Protein AF-A0A7W1GUB4-F1 (afdb_monomer)

Foldseek 3Di:
DDDPVVVVVPPVPDDDDDPVVVVLVVLVVVVCVLLVVPQQADQDVDGDFGWGKDWDDDDDDLDAADPWDWTWIWTDGDPDIFTKIKTWFQWCQLVVLLVVCVVVVALQVVFAFRWDFWAASSRHTDPQVVCCVVQNPLVRRVVTGTTITITGDPCPCCVPFWPFDDHKWKKWFLDPLQACPDPQLCVSPPDDDDVVVSVVSNVQLVLLVARIFTQDHDDDDDVCPVVSVVVSSVRSVCVLVVLLVLQLPADLVQLVVQLVVLVSNLVSLLRGQKAFHGKIKIWGWTWDADPNDIGIHIRIHIDDRSSMDGHPPPDPCPNVRSVSVSVSSVRSSVSSVVSSVVNVVVVVVVVVVD

pLDDT: mean 72.62, std 20.94, range [25.88, 98.06]

Solvent-accessible surface area (backbone atoms only — not comparable to full-atom values): 19802 Å² total; per-residue (Å²): 139,81,67,72,65,65,61,58,66,62,70,74,73,76,81,94,66,60,73,69,56,46,50,55,52,50,48,51,53,47,44,53,52,45,51,75,74,50,78,74,48,52,84,58,76,57,88,80,42,72,43,46,78,42,80,54,82,83,82,74,90,82,69,72,58,67,96,66,77,64,44,44,33,36,42,35,42,94,96,46,77,47,58,26,29,41,34,76,31,78,49,51,53,30,52,50,48,44,50,48,34,56,74,67,64,32,55,45,53,85,35,35,64,49,68,74,50,38,26,40,72,84,68,47,78,54,63,62,65,61,45,30,72,76,57,33,61,72,48,45,50,70,69,45,62,47,24,30,35,33,28,37,38,81,67,57,67,34,76,85,53,46,39,72,55,80,71,51,42,38,31,30,48,25,42,72,76,28,47,68,68,49,68,62,74,31,70,78,61,81,61,96,72,63,68,69,60,50,56,50,47,52,55,52,30,53,51,7,82,50,51,34,19,31,59,63,84,88,75,81,60,77,87,39,46,64,60,47,50,54,51,34,49,53,36,12,51,39,19,62,58,58,56,47,62,72,46,71,78,38,51,68,71,38,42,52,51,47,45,53,51,50,53,52,49,30,49,21,41,66,70,29,59,57,44,47,24,64,21,31,40,38,38,40,34,28,34,41,76,58,95,90,40,80,42,48,49,66,49,69,32,49,47,56,40,69,50,43,48,54,73,87,73,81,61,87,59,56,70,58,35,30,52,49,51,27,51,37,46,47,53,53,43,49,60,49,47,53,51,42,52,56,53,54,51,53,54,55,53,54,69,73,77,108

Sequence (354 aa):
MASIDRYLSSHIQKSYATTETRQKLSNQDLLIANLEKGILLADRIEPRINWKLRIVKEQGSKVESGSTPQLKVVFEKDNFQVFGRLKFIKTLNEAIVYDRMQATKDPLCAYVPKYLGVLDSKGKMIDLRKEIEELGEKAVLEKYKPGYIILGDLLKEFETGPTIRGNVQDFKFAKPSLLGNDDEVQKHKQSIHNSAYKSFRNYFLGSSGCSFAHQGPIKGGWTMWIINSIRRFFSIRNTKSELRKNFENMEVPELTQNIRSLIKFKNAIRDSNFTSADSSLLFIPTTTTRNGRVRNNIEIRMIDFSHGMRKGEGIDGFDQMQEDMANSIQELIELMRESYLSKTNSTKRMYRNT

Nearest PDB structures (foldseek):
  5y5u-assembly2_B  TM=5.922E-01  e=2.114E-01  Homo sapiens
  7up6-assembly1_A  TM=4.324E-01  e=8.137E-02  Homo sapiens
  5wvd-assembly1_A  TM=5.796E-01  e=4.346E+00  Homo sapiens

Radius of gyration: 22.25 Å; Cα contacts (8 Å, |Δi|>4): 527; chains: 1; bounding box: 50×49×78 Å

Secondary structure (DSSP, 8-state):
---THHHHHHHSSS----HHHHHHHHHHHHHHHHHHHH----SBSBTT--PEEEEPPP-S------SS-EEEEEEEETTEEEEEEEEEESSTHHHHHHHHHHHTT-GGGGGSPPEEEEE-TTSPBP-HHHHHHHH-HHHHHHHS-SEEEEEE-TTGGGTSSSEE-S--EEEEE-SGGGS---HHHHHTTT----HHHHHHHHHHHHTTSSSEEE-----S-GGGHHHHHHHHHHHHHTHHHHHHHHHHT--HHHHHHHHHHHHHHHHHHHH-SEEEET-EEEEEEEEEEETTEEEEEEEEEEE--TEEEETTS--TTHHHHHHHHHHHHHHHHHHHHHHHHHHHHHHHHHHH--

Mean predicted aligned error: 12.42 Å

Structure (mmCIF, N/CA/C/O backbone):
data_AF-A0A7W1GUB4-F1
#
_entry.id   AF-A0A7W1GUB4-F1
#
loop_
_atom_site.group_PDB
_atom_site.id
_atom_site.type_symbol
_atom_site.label_atom_id
_atom_site.label_alt_id
_atom_site.label_comp_id
_atom_site.label_asym_id
_atom_site.label_entity_id
_atom_site.label_seq_id
_atom_site.pdbx_PDB_ins_code
_atom_site.Cartn_x
_atom_site.Cartn_y
_atom_site.Cartn_z
_atom_site.occupancy
_atom_site.B_iso_or_equiv
_atom_site.auth_seq_id
_atom_site.auth_comp_id
_atom_site.auth_asym_id
_atom_site.auth_atom_id
_atom_site.pdbx_PDB_model_num
ATOM 1 N N . MET A 1 1 ? -27.828 -4.452 -38.667 1.00 31.39 1 MET A N 1
ATOM 2 C CA . MET A 1 1 ? -26.451 -4.093 -38.265 1.00 31.39 1 MET A CA 1
ATOM 3 C C . MET A 1 1 ? -26.190 -2.655 -38.690 1.00 31.39 1 MET A C 1
ATOM 5 O O . MET A 1 1 ? -25.973 -2.414 -39.867 1.00 31.39 1 MET A O 1
ATOM 9 N N . ALA A 1 2 ? -26.323 -1.698 -37.771 1.00 25.88 2 ALA A N 1
ATOM 10 C CA . ALA A 1 2 ? -25.983 -0.296 -38.020 1.00 25.88 2 ALA A CA 1
ATOM 11 C C . ALA A 1 2 ? -24.539 -0.058 -37.551 1.00 25.88 2 ALA A C 1
ATOM 13 O O . ALA A 1 2 ? -24.178 -0.512 -36.466 1.00 25.88 2 ALA A O 1
ATOM 14 N N . SER A 1 3 ? -23.715 0.571 -38.395 1.00 32.94 3 SER A N 1
ATOM 15 C CA . SER A 1 3 ? -22.270 0.687 -38.192 1.00 32.94 3 SER A CA 1
ATOM 16 C C . SER A 1 3 ? -21.903 1.569 -36.992 1.00 32.94 3 SER A C 1
ATOM 18 O O . SER A 1 3 ? -22.532 2.589 -36.701 1.00 32.94 3 SER A O 1
ATOM 20 N N . ILE A 1 4 ? -20.834 1.142 -36.318 1.00 34.66 4 ILE A N 1
ATOM 21 C CA . ILE A 1 4 ? -20.146 1.767 -35.176 1.00 34.66 4 ILE A CA 1
ATOM 22 C C . ILE A 1 4 ? -19.762 3.236 -35.443 1.00 34.66 4 ILE A C 1
ATOM 24 O O . ILE A 1 4 ? -19.652 4.029 -34.505 1.00 34.66 4 ILE A O 1
ATOM 28 N N . ASP A 1 5 ? -19.663 3.639 -36.711 1.00 33.97 5 ASP A N 1
ATOM 29 C CA . ASP A 1 5 ? -19.332 5.008 -37.118 1.00 33.97 5 ASP A CA 1
ATOM 30 C C . ASP A 1 5 ? -20.344 6.043 -36.611 1.00 33.97 5 ASP A C 1
ATOM 32 O O . ASP A 1 5 ? -19.972 7.162 -36.258 1.00 33.97 5 ASP A O 1
ATOM 36 N N . ARG A 1 6 ? -21.623 5.662 -36.468 1.00 32.59 6 ARG A N 1
ATOM 37 C CA . ARG A 1 6 ? -22.664 6.582 -35.980 1.00 32.59 6 ARG A CA 1
ATOM 38 C C . ARG A 1 6 ? -22.529 6.913 -34.488 1.00 32.59 6 ARG A C 1
ATOM 40 O O . ARG A 1 6 ? -22.977 7.977 -34.064 1.00 32.59 6 ARG A O 1
ATOM 47 N N . TYR A 1 7 ? -21.892 6.044 -33.699 1.00 34.81 7 TYR A N 1
ATOM 48 C CA . TYR A 1 7 ? -21.649 6.293 -32.274 1.00 34.81 7 TYR A CA 1
ATOM 49 C C . TYR A 1 7 ? -20.474 7.266 -32.080 1.00 34.81 7 TYR A C 1
ATOM 51 O O . TYR A 1 7 ? -20.577 8.214 -31.300 1.00 34.81 7 TYR A O 1
ATOM 59 N N . LEU A 1 8 ? -19.409 7.103 -32.876 1.00 33.06 8 LEU A N 1
ATOM 60 C CA . LEU A 1 8 ? -18.197 7.926 -32.812 1.00 33.06 8 LEU A CA 1
ATOM 61 C C . LEU A 1 8 ? -18.422 9.375 -33.277 1.00 33.06 8 LEU A C 1
ATOM 63 O O . LEU A 1 8 ? -17.877 10.297 -32.671 1.00 33.06 8 LEU A O 1
ATOM 67 N N . SER A 1 9 ? -19.273 9.615 -34.280 1.00 33.22 9 SER A N 1
ATOM 68 C CA . SER A 1 9 ? -19.543 10.985 -34.753 1.00 33.22 9 SER A CA 1
ATOM 69 C C . SER A 1 9 ? -20.371 11.834 -33.778 1.00 33.22 9 SER A C 1
ATOM 71 O O . SER A 1 9 ? -20.267 13.057 -33.809 1.00 33.22 9 SER A O 1
ATOM 73 N N . SER A 1 10 ? -21.165 11.222 -32.891 1.00 32.81 10 SER A N 1
ATOM 74 C CA . SER A 1 10 ? -22.067 11.966 -31.992 1.00 32.81 10 SER A CA 1
ATOM 75 C C . SER A 1 10 ? -21.418 12.440 -30.684 1.00 32.81 10 SER A C 1
ATOM 77 O O . SER A 1 10 ? -21.873 13.423 -30.107 1.00 32.81 10 SER A O 1
ATOM 79 N N . HIS A 1 11 ? -20.347 11.781 -30.220 1.00 34.22 11 HIS A N 1
ATOM 80 C CA . HIS A 1 11 ? -19.714 12.076 -28.923 1.00 34.22 11 HIS A CA 1
ATOM 81 C C . HIS A 1 11 ? -18.437 12.929 -29.017 1.00 34.22 11 HIS A C 1
ATOM 83 O O . HIS A 1 11 ? -17.959 13.431 -28.003 1.00 34.22 11 HIS A O 1
ATOM 89 N N . ILE A 1 12 ? -17.906 13.157 -30.224 1.00 36.72 12 ILE A N 1
ATOM 90 C CA . ILE A 1 12 ? -16.715 14.001 -30.441 1.00 36.72 12 ILE A CA 1
ATOM 91 C C . ILE A 1 12 ? -17.085 15.492 -30.593 1.00 36.72 12 ILE A C 1
ATOM 93 O O . ILE A 1 12 ? -16.254 16.371 -30.361 1.00 36.72 12 ILE A O 1
ATOM 97 N N . GLN A 1 13 ? -18.348 15.821 -30.879 1.00 31.56 13 GLN A N 1
ATOM 98 C CA . GLN A 1 13 ? -18.828 17.205 -30.943 1.00 31.56 13 GLN A CA 1
ATOM 99 C C . GLN A 1 13 ? -19.650 17.586 -29.710 1.00 31.56 13 GLN A C 1
ATOM 101 O O . GLN A 1 13 ? -20.872 17.665 -29.777 1.00 31.56 13 GLN A O 1
ATOM 106 N N . LYS A 1 14 ? -18.960 17.848 -28.592 1.00 28.84 14 LYS A N 1
ATOM 107 C CA . LYS A 1 14 ? -19.250 18.918 -27.607 1.00 28.84 14 LYS A CA 1
ATOM 108 C C . LYS A 1 14 ? -18.521 18.623 -26.299 1.00 28.84 14 LYS A C 1
ATOM 110 O O . LYS A 1 14 ? -18.964 17.780 -25.531 1.00 28.84 14 LYS A O 1
ATOM 115 N N . SER A 1 15 ? -17.449 19.369 -26.029 1.00 27.86 15 SER A N 1
ATOM 116 C CA . SER A 1 15 ? -17.179 20.072 -24.757 1.00 27.86 15 SER A CA 1
ATOM 117 C C . SER A 1 15 ? -15.679 20.309 -24.531 1.00 27.86 15 SER A C 1
ATOM 119 O O . SER A 1 15 ? -14.805 19.536 -24.921 1.00 27.86 15 SER A O 1
ATOM 121 N N . TYR A 1 16 ? -15.389 21.481 -23.974 1.00 32.69 16 TYR A N 1
ATOM 122 C CA . TYR A 1 16 ? -14.067 22.070 -23.831 1.00 32.69 16 TYR A CA 1
ATOM 123 C C . TYR A 1 16 ? -13.290 21.405 -22.686 1.00 32.69 16 TYR A C 1
ATOM 125 O O . TYR A 1 16 ? -13.659 21.535 -21.522 1.00 32.69 16 TYR A O 1
ATOM 133 N N . ALA A 1 17 ? -12.188 20.732 -23.016 1.00 28.81 17 ALA A N 1
ATOM 134 C CA . ALA A 1 17 ? -11.188 20.251 -22.068 1.00 28.81 17 ALA A CA 1
ATOM 135 C C . ALA A 1 17 ? -9.791 20.533 -22.642 1.00 28.81 17 ALA A C 1
ATOM 137 O O . ALA A 1 17 ? -9.579 20.403 -23.852 1.00 28.81 17 ALA A O 1
ATOM 138 N N . THR A 1 18 ? -8.857 20.951 -21.787 1.00 40.66 18 THR A N 1
ATOM 139 C CA . THR A 1 18 ? -7.466 21.250 -22.156 1.00 40.66 18 THR A CA 1
ATOM 140 C C . THR A 1 18 ? -6.755 20.015 -22.720 1.00 40.66 18 THR A C 1
ATOM 142 O O . THR A 1 18 ? -7.135 18.872 -22.448 1.00 40.66 18 THR A O 1
ATOM 145 N N . THR A 1 19 ? -5.705 20.246 -23.511 1.00 35.19 19 THR A N 1
ATOM 146 C CA . THR A 1 19 ? -4.941 19.246 -24.280 1.00 35.19 19 THR A CA 1
ATOM 147 C C . THR A 1 19 ? -4.488 18.035 -23.450 1.00 35.19 19 THR A C 1
ATOM 149 O O . THR A 1 19 ? -4.518 16.914 -23.944 1.00 35.19 19 THR A O 1
ATOM 152 N N . GLU A 1 20 ? -4.178 18.227 -22.164 1.00 33.75 20 GLU A N 1
ATOM 153 C CA . GLU A 1 20 ? -3.768 17.169 -21.225 1.00 33.75 20 GLU A CA 1
ATOM 154 C C . GLU A 1 20 ? -4.919 16.231 -20.809 1.00 33.75 20 GLU A C 1
ATOM 156 O O . GLU A 1 20 ? -4.736 15.026 -20.632 1.00 33.75 20 GLU A O 1
ATOM 161 N N . THR A 1 21 ? -6.135 16.772 -20.677 1.00 30.62 21 THR A N 1
ATOM 162 C CA . THR A 1 21 ? -7.338 15.994 -20.333 1.00 30.62 21 THR A CA 1
ATOM 163 C C . THR A 1 21 ? -7.881 15.287 -21.574 1.00 30.62 21 THR A C 1
ATOM 165 O O . THR A 1 21 ? -8.315 14.141 -21.481 1.00 30.62 21 THR A O 1
ATOM 168 N N . ARG A 1 22 ? -7.750 15.919 -22.753 1.00 30.53 22 ARG A N 1
ATOM 169 C CA . ARG A 1 22 ? -7.948 15.256 -24.050 1.00 30.53 22 ARG A CA 1
ATOM 170 C C . ARG A 1 22 ? -6.985 14.087 -24.235 1.00 30.53 22 ARG A C 1
ATOM 172 O O . ARG A 1 22 ? -7.450 13.040 -24.645 1.00 30.53 22 ARG A O 1
ATOM 179 N N . GLN A 1 23 ? -5.709 14.222 -23.864 1.00 36.00 23 GLN A N 1
ATOM 180 C CA . GLN A 1 23 ? -4.733 13.124 -23.922 1.00 36.00 23 GLN A CA 1
ATOM 181 C C . GLN A 1 23 ? -5.085 11.966 -22.978 1.00 36.00 23 GLN A C 1
ATOM 183 O O . GLN A 1 23 ? -4.985 10.808 -23.364 1.00 36.00 23 GLN A O 1
ATOM 188 N N . LYS A 1 24 ? -5.520 12.245 -21.741 1.00 34.56 24 LYS A N 1
ATOM 189 C CA . LYS A 1 24 ? -5.897 11.190 -20.780 1.00 34.56 24 LYS A CA 1
ATOM 190 C C . LYS A 1 24 ? -7.180 10.449 -21.171 1.00 34.56 24 LYS A C 1
ATOM 192 O O . LYS A 1 24 ? -7.200 9.225 -21.087 1.00 34.56 24 LYS A O 1
ATOM 197 N N . LEU A 1 25 ? -8.211 11.171 -21.620 1.00 34.78 25 LEU A N 1
ATOM 198 C CA . LEU A 1 25 ? -9.460 10.576 -22.112 1.00 34.78 25 LEU A CA 1
ATOM 199 C C . LEU A 1 25 ? -9.239 9.847 -23.442 1.00 34.78 25 LEU A C 1
ATOM 201 O O . LEU A 1 25 ? -9.641 8.697 -23.570 1.00 34.78 25 LEU A O 1
ATOM 205 N N . SER A 1 26 ? -8.485 10.441 -24.377 1.00 43.97 26 SER A N 1
ATOM 206 C CA . SER A 1 26 ? -8.132 9.769 -25.630 1.00 43.97 26 SER A CA 1
ATOM 207 C C . SER A 1 26 ? -7.309 8.515 -25.387 1.00 43.97 26 SER A C 1
ATOM 209 O O . SER A 1 26 ? -7.471 7.564 -26.131 1.00 43.97 26 SER A O 1
ATOM 211 N N . ASN A 1 27 ? -6.451 8.482 -24.361 1.00 43.34 27 ASN A N 1
ATOM 212 C CA . ASN A 1 27 ? -5.678 7.290 -24.017 1.00 43.34 27 ASN A CA 1
ATOM 213 C C . ASN A 1 27 ? -6.549 6.191 -23.401 1.00 43.34 27 ASN A C 1
ATOM 215 O O . ASN A 1 27 ? -6.295 5.031 -23.693 1.00 43.34 27 ASN A O 1
ATOM 219 N N . GLN A 1 28 ? -7.569 6.516 -22.594 1.00 43.16 28 GLN A N 1
ATOM 220 C CA . GLN A 1 28 ? -8.529 5.521 -22.091 1.00 43.16 28 GLN A CA 1
ATOM 221 C C . GLN A 1 28 ? -9.437 4.978 -23.197 1.00 43.16 28 GLN A C 1
ATOM 223 O O . GLN A 1 28 ? -9.660 3.773 -23.258 1.00 43.16 28 GLN A O 1
ATOM 228 N N . ASP A 1 29 ? -9.916 5.835 -24.096 1.00 46.00 29 ASP A N 1
ATOM 229 C CA . ASP A 1 29 ? -10.767 5.410 -25.208 1.00 46.00 29 ASP A CA 1
ATOM 230 C C . ASP A 1 29 ? -9.956 4.679 -26.292 1.00 46.00 29 ASP A C 1
ATOM 232 O O . ASP A 1 29 ? -10.418 3.664 -26.810 1.00 46.00 29 ASP A O 1
ATOM 236 N N . LEU A 1 30 ? -8.709 5.096 -26.576 1.00 42.84 30 LEU A N 1
ATOM 237 C CA . LEU A 1 30 ? -7.769 4.296 -27.376 1.00 42.84 30 LEU A CA 1
ATOM 238 C C . LEU A 1 30 ? -7.423 2.985 -26.678 1.00 42.84 30 LEU A C 1
ATOM 240 O O . LEU A 1 30 ? -7.224 2.000 -27.368 1.00 42.84 30 LEU A O 1
ATOM 244 N N . LEU A 1 31 ? -7.302 2.955 -25.350 1.00 47.00 31 LEU A N 1
ATOM 245 C CA . LEU A 1 31 ? -7.012 1.738 -24.593 1.00 47.00 31 LEU A CA 1
ATOM 246 C C . LEU A 1 31 ? -8.162 0.748 -24.710 1.00 47.00 31 LEU A C 1
ATOM 248 O O . LEU A 1 31 ? -7.921 -0.407 -25.031 1.00 47.00 31 LEU A O 1
ATOM 252 N N . ILE A 1 32 ? -9.400 1.196 -24.502 1.00 48.59 32 ILE A N 1
ATOM 253 C CA . ILE A 1 32 ? -10.584 0.359 -24.692 1.00 48.59 32 ILE A CA 1
ATOM 254 C C . ILE A 1 32 ? -10.651 -0.087 -26.153 1.00 48.59 32 ILE A 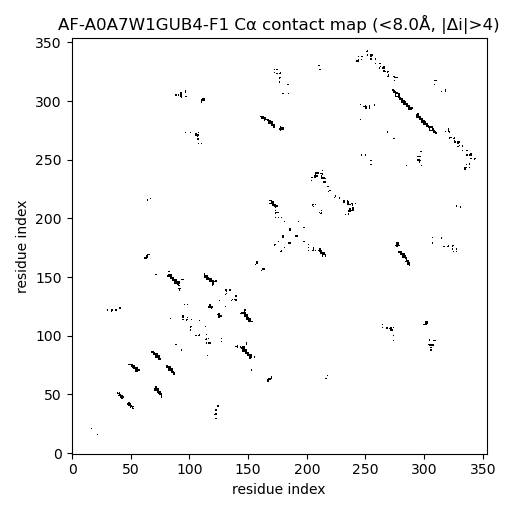C 1
ATOM 256 O O . ILE A 1 32 ? -10.740 -1.281 -26.398 1.00 48.59 32 ILE A O 1
ATOM 260 N N . ALA A 1 33 ? -10.470 0.815 -27.121 1.00 44.22 33 ALA A N 1
ATOM 261 C CA . ALA A 1 33 ? -10.506 0.469 -28.540 1.00 44.22 33 ALA A CA 1
ATOM 262 C C . ALA A 1 33 ? -9.353 -0.454 -28.985 1.00 44.22 33 ALA A C 1
ATOM 264 O O . ALA A 1 33 ? -9.566 -1.315 -29.831 1.00 44.22 33 ALA A O 1
ATOM 265 N N . ASN A 1 34 ? -8.142 -0.307 -28.441 1.00 43.00 34 ASN A N 1
ATOM 266 C CA . ASN A 1 34 ? -6.979 -1.141 -28.764 1.00 43.00 34 ASN A CA 1
ATOM 267 C C . ASN A 1 34 ? -7.033 -2.490 -28.045 1.00 43.00 34 ASN A C 1
ATOM 269 O O . ASN A 1 34 ? -6.638 -3.489 -28.634 1.00 43.00 34 ASN A O 1
ATOM 273 N N . LEU A 1 35 ? -7.547 -2.547 -26.813 1.00 45.16 35 LEU A N 1
ATOM 274 C CA . LEU A 1 35 ? -7.814 -3.808 -26.123 1.00 45.16 35 LEU A CA 1
ATOM 275 C C . LEU A 1 35 ? -8.968 -4.547 -26.813 1.00 45.16 35 LEU A C 1
ATOM 277 O O . LEU A 1 35 ? -8.826 -5.718 -27.133 1.00 45.16 35 LEU A O 1
ATOM 281 N N . GLU A 1 36 ? -10.065 -3.870 -27.157 1.00 42.94 36 GLU A N 1
ATOM 282 C CA . GLU A 1 36 ? -11.189 -4.465 -27.895 1.00 42.94 36 GLU A CA 1
ATOM 283 C C . GLU A 1 36 ? -10.791 -4.925 -29.308 1.00 42.94 36 GLU A C 1
ATOM 285 O O . GLU A 1 36 ? -11.278 -5.957 -29.767 1.00 42.94 36 GLU A O 1
ATOM 290 N N . LYS A 1 37 ? -9.871 -4.219 -29.984 1.00 38.81 37 LYS A N 1
ATOM 291 C CA . LYS A 1 37 ? -9.311 -4.635 -31.285 1.00 38.81 37 LYS A CA 1
ATOM 292 C C . LYS A 1 37 ? -8.172 -5.658 -31.181 1.00 38.81 37 LYS A C 1
ATOM 294 O O . LYS A 1 37 ? -7.836 -6.267 -32.192 1.00 38.81 37 LYS A O 1
ATOM 299 N N . GLY A 1 38 ? -7.559 -5.825 -30.008 1.00 38.44 38 GLY A N 1
ATOM 300 C CA . GLY A 1 38 ? -6.250 -6.467 -29.842 1.00 38.44 38 GLY A CA 1
ATOM 301 C C . GLY A 1 38 ? -6.200 -7.689 -28.924 1.00 38.44 38 GLY A C 1
ATOM 302 O O . GLY A 1 38 ? -5.104 -8.190 -28.682 1.00 38.44 38 GLY A O 1
ATOM 303 N N . ILE A 1 39 ? -7.324 -8.205 -28.408 1.00 39.56 39 ILE A N 1
ATOM 304 C CA . ILE A 1 39 ? -7.314 -9.428 -27.579 1.00 39.56 39 ILE A CA 1
ATOM 305 C C . ILE A 1 39 ? -7.103 -10.679 -28.455 1.00 39.56 39 ILE A C 1
ATOM 307 O O . ILE A 1 39 ? -8.020 -11.432 -28.771 1.00 39.56 39 ILE A O 1
ATOM 311 N N . LEU A 1 40 ? -5.839 -10.903 -28.804 1.00 35.69 40 LEU A N 1
ATOM 312 C CA . LEU A 1 40 ? -5.183 -12.206 -28.869 1.00 35.69 40 LEU A CA 1
ATOM 313 C C . LEU A 1 40 ? -3.990 -12.095 -27.914 1.00 35.69 40 LEU A C 1
ATOM 315 O O . LEU A 1 40 ? -2.935 -11.573 -28.271 1.00 35.69 40 LEU A O 1
ATOM 319 N N . LEU A 1 41 ? -4.186 -12.482 -26.653 1.00 40.50 41 LEU A N 1
ATOM 320 C CA . LEU A 1 41 ? -3.154 -12.364 -25.627 1.00 40.50 41 LEU A CA 1
ATOM 321 C C . LEU A 1 41 ? -2.277 -13.618 -25.565 1.00 40.50 41 LEU A C 1
ATOM 323 O O . LEU A 1 41 ? -2.713 -14.684 -25.142 1.00 40.50 41 LEU A O 1
ATOM 327 N N . ALA A 1 42 ? -1.024 -13.371 -25.948 1.00 31.45 42 ALA A N 1
ATOM 328 C CA . ALA A 1 42 ? 0.238 -13.937 -25.480 1.00 31.45 42 ALA A CA 1
ATOM 329 C C . ALA A 1 42 ? 0.448 -15.462 -25.540 1.00 31.45 42 ALA A C 1
ATOM 331 O O . ALA A 1 42 ? 0.098 -16.215 -24.636 1.00 31.45 42 ALA A O 1
ATOM 332 N N . ASP A 1 43 ? 1.261 -15.862 -26.520 1.00 28.11 43 ASP A N 1
ATOM 333 C CA . ASP A 1 43 ? 2.230 -16.938 -26.341 1.00 28.11 43 ASP A CA 1
ATOM 334 C C . ASP A 1 43 ? 3.179 -16.601 -25.168 1.00 28.11 43 ASP A C 1
ATOM 336 O O . ASP A 1 43 ? 3.870 -15.582 -25.210 1.00 28.11 43 ASP A O 1
ATOM 340 N N . ARG A 1 44 ? 3.280 -17.520 -24.191 1.00 36.91 44 ARG A N 1
ATOM 341 C CA . ARG A 1 44 ? 4.352 -17.664 -23.174 1.00 36.91 44 ARG A CA 1
ATOM 342 C C . ARG A 1 44 ? 4.141 -17.106 -21.758 1.00 36.91 44 ARG A C 1
ATOM 344 O O . ARG A 1 44 ? 5.091 -16.660 -21.126 1.00 36.91 44 ARG A O 1
ATOM 351 N N . ILE A 1 45 ? 2.961 -17.334 -21.183 1.00 33.44 45 ILE A N 1
ATOM 352 C CA . ILE A 1 45 ? 2.903 -17.891 -19.815 1.00 33.44 45 ILE A CA 1
ATOM 353 C C . ILE A 1 45 ? 2.819 -19.411 -20.024 1.00 33.44 45 ILE A C 1
ATOM 355 O O . ILE A 1 45 ? 1.725 -19.931 -20.197 1.00 33.44 45 ILE A O 1
ATOM 359 N N . GLU A 1 46 ? 3.974 -20.075 -20.160 1.00 29.03 46 GLU A N 1
ATOM 360 C CA . GLU A 1 46 ? 4.145 -21.379 -20.842 1.00 29.03 46 GLU A CA 1
ATOM 361 C C . GLU A 1 46 ? 3.767 -21.344 -22.344 1.00 29.03 46 GLU A C 1
ATOM 363 O O . GLU A 1 46 ? 2.836 -20.647 -22.761 1.00 29.03 46 GLU A O 1
ATOM 368 N N . PRO A 1 47 ? 4.524 -22.016 -23.230 1.00 31.66 47 PRO A N 1
ATOM 369 C CA . PRO A 1 47 ? 4.211 -21.995 -24.652 1.00 31.66 47 PRO A CA 1
ATOM 370 C C . PRO A 1 47 ? 2.864 -22.704 -24.870 1.00 31.66 47 PRO A C 1
ATOM 372 O O . PRO A 1 47 ? 2.761 -23.896 -24.596 1.00 31.66 47 PRO A O 1
ATOM 375 N N . ARG A 1 48 ? 1.878 -21.974 -25.423 1.00 33.22 48 ARG A N 1
ATOM 376 C CA . ARG A 1 48 ? 0.502 -22.395 -25.794 1.00 33.22 48 ARG A CA 1
ATOM 377 C C . ARG A 1 48 ? -0.598 -22.270 -24.731 1.00 33.22 48 ARG A C 1
ATOM 379 O O . ARG A 1 48 ? -1.341 -23.223 -24.505 1.00 33.22 48 ARG A O 1
ATOM 386 N N . ILE A 1 49 ? -0.776 -21.097 -24.123 1.00 38.16 49 ILE A N 1
ATOM 387 C CA . ILE A 1 49 ? -1.888 -20.879 -23.186 1.00 38.16 49 ILE A CA 1
ATOM 388 C C . ILE A 1 49 ? -2.554 -19.511 -23.422 1.00 38.16 49 ILE A C 1
ATOM 390 O O . ILE A 1 49 ? -2.116 -18.497 -22.891 1.00 38.16 49 ILE A O 1
ATOM 394 N N . ASN A 1 50 ? -3.635 -19.497 -24.209 1.00 50.34 50 ASN A N 1
ATOM 395 C CA . ASN A 1 50 ? -4.423 -18.300 -24.533 1.00 50.34 50 ASN A CA 1
ATOM 396 C C . ASN A 1 50 ? -5.228 -17.816 -23.313 1.00 50.34 50 ASN A C 1
ATOM 398 O O . ASN A 1 50 ? -6.330 -18.304 -23.060 1.00 50.34 50 ASN A O 1
ATOM 402 N N . TRP A 1 51 ? -4.711 -16.841 -22.569 1.00 54.12 51 TRP A N 1
ATOM 403 C CA . TRP A 1 51 ? -5.499 -16.121 -21.565 1.00 54.12 51 TRP A CA 1
ATOM 404 C C . TRP A 1 51 ? -6.371 -15.065 -22.251 1.00 54.12 51 TRP A C 1
ATOM 406 O O . TRP A 1 51 ? -5.880 -14.264 -23.043 1.00 54.12 51 TRP A O 1
ATOM 416 N N . LYS A 1 52 ? -7.666 -15.009 -21.935 1.00 65.38 52 LYS A N 1
ATOM 417 C CA . LYS A 1 52 ? -8.572 -13.964 -22.425 1.00 65.38 52 LYS A CA 1
ATOM 418 C C . LYS A 1 52 ? -8.666 -12.840 -21.397 1.00 65.38 52 LYS A C 1
ATOM 420 O O . LYS A 1 52 ? -9.092 -13.063 -20.269 1.00 65.38 52 LYS A O 1
ATOM 425 N N . LEU A 1 53 ? -8.300 -11.621 -21.790 1.00 67.25 53 LEU A N 1
ATOM 426 C CA . LEU A 1 53 ? -8.511 -10.423 -20.976 1.00 67.25 53 LEU A CA 1
ATOM 427 C C . LEU A 1 53 ? -9.900 -9.854 -21.240 1.00 67.25 53 LEU A C 1
ATOM 429 O O . LEU A 1 53 ? -10.274 -9.616 -22.386 1.00 67.25 53 LEU A O 1
ATOM 433 N N . ARG A 1 54 ? -10.648 -9.584 -20.175 1.00 71.44 54 ARG A N 1
ATOM 434 C CA . ARG A 1 54 ? -11.945 -8.912 -20.230 1.00 71.44 54 ARG A CA 1
ATOM 435 C C . ARG A 1 54 ? -11.933 -7.687 -19.326 1.00 71.44 54 ARG A C 1
ATOM 437 O O . ARG A 1 54 ? -11.657 -7.798 -18.134 1.00 71.44 54 ARG A O 1
ATOM 444 N N . ILE A 1 55 ? -12.264 -6.523 -19.884 1.00 68.81 55 ILE A N 1
ATOM 445 C CA . ILE A 1 55 ? -12.497 -5.302 -19.103 1.00 68.81 55 ILE A CA 1
ATOM 446 C C . ILE A 1 55 ? -13.884 -5.405 -18.466 1.00 68.81 55 ILE A C 1
ATOM 448 O O . ILE A 1 55 ? -14.872 -5.684 -19.149 1.00 68.81 55 ILE A O 1
ATOM 452 N N . VAL A 1 56 ? -13.971 -5.177 -17.158 1.00 68.44 56 VAL A N 1
ATOM 453 C CA . VAL A 1 56 ? -15.242 -5.189 -16.429 1.00 68.44 56 VAL A CA 1
ATOM 454 C C . VAL A 1 56 ? -15.724 -3.753 -16.268 1.00 68.44 56 VAL A C 1
ATOM 456 O O . VAL A 1 56 ? -15.079 -2.947 -15.602 1.00 68.44 56 VAL A O 1
ATOM 459 N N . LYS A 1 57 ? -16.872 -3.427 -16.874 1.00 56.66 57 LYS A N 1
ATOM 460 C CA . LYS A 1 57 ? -17.561 -2.157 -16.613 1.00 56.66 57 LYS A CA 1
ATOM 461 C C . LYS A 1 57 ? -18.122 -2.189 -15.191 1.00 56.66 57 LYS A C 1
ATOM 463 O O . LYS A 1 57 ? -18.896 -3.086 -14.865 1.00 56.66 57 LYS A O 1
ATOM 468 N N . GLU A 1 58 ? -17.745 -1.229 -14.351 1.00 54.03 58 GLU A N 1
ATOM 469 C CA . GLU A 1 58 ? -18.343 -1.097 -13.020 1.00 54.03 58 GLU A CA 1
ATOM 470 C C . GLU A 1 58 ? -19.814 -0.679 -13.130 1.00 54.03 58 GLU A C 1
ATOM 472 O O . GLU A 1 58 ? -20.136 0.379 -13.670 1.00 54.03 58 GLU A O 1
ATOM 477 N N . GLN A 1 59 ? -20.708 -1.498 -12.577 1.00 34.19 59 GLN A N 1
ATOM 478 C CA . GLN A 1 59 ? -22.037 -1.065 -12.157 1.00 34.19 59 GLN A CA 1
ATOM 479 C C . GLN A 1 59 ? -21.982 -0.804 -10.646 1.00 34.19 59 GLN A C 1
ATOM 481 O O . GLN A 1 59 ? -21.803 -1.733 -9.865 1.00 34.19 59 GLN A O 1
ATOM 486 N N . GLY A 1 60 ? -22.132 0.455 -10.230 1.00 38.28 60 GLY A N 1
ATOM 487 C CA . GLY A 1 60 ? -22.225 0.830 -8.815 1.00 38.28 60 GLY A CA 1
ATOM 488 C C . GLY A 1 60 ? -20.903 1.288 -8.189 1.00 38.28 60 GLY A C 1
ATOM 489 O O . GLY A 1 60 ? -19.877 0.617 -8.231 1.00 38.28 60 GLY A O 1
ATOM 490 N N . SER A 1 61 ? -20.941 2.475 -7.589 1.00 34.38 61 SER A N 1
ATOM 491 C CA . SER A 1 61 ? -19.795 3.206 -7.054 1.00 34.38 61 SER A CA 1
ATOM 492 C C . SER A 1 61 ? -19.355 2.698 -5.675 1.00 34.38 61 SER A C 1
ATOM 494 O O . SER A 1 61 ? -19.829 3.191 -4.650 1.00 34.38 61 SER A O 1
ATOM 496 N N . LYS A 1 62 ? -18.381 1.789 -5.633 1.00 44.34 62 LYS A N 1
ATOM 497 C CA . LYS A 1 62 ? -17.385 1.757 -4.547 1.00 44.34 62 LYS A CA 1
ATOM 498 C C . LYS A 1 62 ? -16.051 2.185 -5.152 1.00 44.34 62 LYS A C 1
ATOM 500 O O . LYS A 1 62 ? -15.200 1.364 -5.463 1.00 44.34 62 LYS A O 1
ATOM 505 N N . VAL A 1 63 ? -15.949 3.485 -5.423 1.00 43.53 63 VAL A N 1
ATOM 506 C CA . VAL A 1 63 ? -14.803 4.098 -6.104 1.00 43.53 63 VAL A CA 1
ATOM 507 C C . VAL A 1 63 ? -13.598 4.044 -5.168 1.00 43.53 63 VAL A C 1
ATOM 509 O O . VAL A 1 63 ? -13.642 4.624 -4.083 1.00 43.53 63 VAL A O 1
ATOM 512 N N . GLU A 1 64 ? -12.536 3.353 -5.581 1.00 45.19 64 GLU A N 1
ATOM 513 C CA . GLU A 1 64 ? -11.228 3.440 -4.929 1.00 45.19 64 GLU A CA 1
ATOM 514 C C . GLU A 1 64 ? -10.745 4.891 -4.972 1.00 45.19 64 GLU A C 1
ATOM 516 O O . GLU A 1 64 ? -10.704 5.525 -6.029 1.00 45.19 64 GLU A O 1
ATOM 521 N N . SER A 1 65 ? -10.399 5.443 -3.813 1.00 42.28 65 SER A N 1
ATOM 522 C CA . SER A 1 65 ? -9.739 6.739 -3.739 1.00 42.28 65 SER A CA 1
ATOM 523 C C . SER A 1 65 ? -8.342 6.616 -4.348 1.00 42.28 65 SER A C 1
ATOM 525 O O . SER A 1 65 ? -7.480 5.951 -3.786 1.00 42.28 65 SER A O 1
ATOM 527 N N . GLY A 1 66 ? -8.133 7.243 -5.504 1.00 42.19 66 GLY A N 1
ATOM 528 C CA . GLY A 1 66 ? -6.847 7.318 -6.187 1.00 42.19 66 GLY A CA 1
ATOM 529 C C . GLY A 1 66 ? -6.908 8.336 -7.324 1.00 42.19 66 GLY A C 1
ATOM 530 O O . GLY A 1 66 ? -7.958 8.560 -7.923 1.00 42.19 66 GLY A O 1
ATOM 531 N N . SER A 1 67 ? -5.790 9.004 -7.609 1.00 43.78 67 SER A N 1
ATOM 532 C CA . SER A 1 67 ? -5.730 10.060 -8.636 1.00 43.78 67 SER A CA 1
ATOM 533 C C . SER A 1 67 ? -5.566 9.530 -10.068 1.00 43.78 67 SER A C 1
ATOM 535 O O . SER A 1 67 ? -5.757 10.281 -11.028 1.00 43.78 67 SER A O 1
ATOM 537 N N . THR A 1 68 ? -5.226 8.245 -10.221 1.00 54.09 68 THR A N 1
ATOM 538 C CA . THR A 1 68 ? -5.000 7.601 -11.521 1.00 54.09 68 THR A CA 1
ATOM 539 C C . THR A 1 68 ? -6.161 6.662 -11.844 1.00 54.09 68 THR A C 1
ATOM 541 O O . THR A 1 68 ? -6.467 5.804 -11.015 1.00 54.09 68 THR A O 1
ATOM 544 N N . PRO A 1 69 ? -6.803 6.781 -13.022 1.00 57.81 69 PRO A N 1
ATOM 545 C CA . PRO A 1 69 ? -7.844 5.849 -13.433 1.00 57.81 69 PRO A CA 1
ATOM 546 C C . PRO A 1 69 ? -7.303 4.418 -13.477 1.00 57.81 69 PRO A C 1
ATOM 548 O O . PRO A 1 69 ? -6.274 4.162 -14.106 1.00 57.81 69 PRO A O 1
ATOM 551 N N . GLN A 1 70 ? -8.002 3.495 -12.824 1.00 68.12 70 GLN A N 1
ATOM 552 C CA . GLN A 1 70 ? -7.700 2.067 -12.859 1.00 68.12 70 GLN A CA 1
ATOM 553 C C . GLN A 1 70 ? -8.870 1.332 -13.503 1.00 68.12 70 GLN A C 1
ATOM 555 O O . GLN A 1 70 ? -10.026 1.596 -13.169 1.00 68.12 70 GLN A O 1
ATOM 560 N N . LEU A 1 71 ? -8.585 0.410 -14.421 1.00 73.56 71 LEU A N 1
ATOM 561 C CA . LEU A 1 71 ? -9.616 -0.440 -15.017 1.00 73.56 71 LEU A CA 1
ATOM 562 C C . LEU A 1 71 ? -9.654 -1.787 -14.303 1.00 73.56 71 LEU A C 1
ATOM 564 O O . LEU A 1 71 ? -8.615 -2.421 -14.120 1.00 73.56 71 LEU A O 1
ATOM 568 N N . LYS A 1 72 ? -10.853 -2.250 -13.941 1.00 77.50 72 LYS A N 1
ATOM 569 C CA . LYS A 1 72 ? -11.056 -3.637 -13.516 1.00 77.50 72 LYS A CA 1
ATOM 570 C C . LYS A 1 72 ? -10.897 -4.562 -14.709 1.00 77.50 72 LYS A C 1
ATOM 572 O O . LYS A 1 72 ? -11.521 -4.360 -15.754 1.00 77.50 72 LYS A O 1
ATOM 577 N N . VAL A 1 73 ? -10.087 -5.592 -14.528 1.00 77.81 73 VAL A N 1
ATOM 578 C CA . VAL A 1 73 ? -9.811 -6.593 -15.550 1.00 77.81 73 VAL A CA 1
ATOM 579 C C . VAL A 1 73 ? -9.943 -7.999 -14.983 1.00 77.81 73 VAL A C 1
ATOM 581 O O . VAL A 1 73 ? -9.651 -8.247 -13.815 1.00 77.81 73 VAL A O 1
ATOM 584 N N . VAL A 1 74 ? -10.385 -8.927 -15.823 1.00 79.06 74 VAL A N 1
ATOM 585 C CA . VAL A 1 74 ? -10.397 -10.360 -15.526 1.00 79.06 74 VAL A CA 1
ATOM 586 C C . VAL A 1 74 ? -9.565 -11.058 -16.584 1.00 79.06 74 VAL A C 1
ATOM 588 O O . VAL A 1 74 ? -9.797 -10.871 -17.778 1.00 79.06 74 VAL A O 1
ATOM 591 N N . PHE A 1 75 ? -8.598 -11.847 -16.135 1.00 74.69 75 PHE A N 1
ATOM 592 C CA . PHE A 1 75 ? -7.847 -12.777 -16.961 1.00 74.69 75 PHE A CA 1
ATOM 593 C C . PHE A 1 75 ? -8.504 -14.143 -16.811 1.00 74.69 75 PHE A C 1
ATOM 595 O O . PHE A 1 75 ? -8.518 -14.718 -15.722 1.00 74.69 75 PHE A O 1
ATOM 602 N N . GLU A 1 76 ? -9.093 -14.631 -17.892 1.00 73.50 76 GLU A N 1
ATOM 603 C CA . GLU A 1 76 ? -9.824 -15.892 -17.936 1.00 73.50 76 GLU A CA 1
ATOM 604 C C . GLU A 1 76 ? -8.995 -16.918 -18.709 1.00 73.50 76 GLU A C 1
ATOM 606 O O . GLU A 1 76 ? -8.509 -16.637 -19.808 1.00 73.50 76 GLU A O 1
ATOM 611 N N . LYS A 1 77 ? -8.840 -18.111 -18.142 1.00 66.00 77 LYS A N 1
ATOM 612 C CA . LYS A 1 77 ? -8.274 -19.275 -18.821 1.00 66.00 77 LYS A CA 1
ATOM 613 C C . LYS A 1 77 ? -9.053 -20.501 -18.381 1.00 66.00 77 LYS A C 1
ATOM 615 O O . LYS A 1 77 ? -9.053 -20.832 -17.198 1.00 66.00 77 LYS A O 1
ATOM 620 N N . ASP A 1 78 ? -9.674 -21.190 -19.330 1.00 76.50 78 ASP A N 1
ATOM 621 C CA . ASP A 1 78 ? -10.554 -22.323 -19.048 1.00 76.50 78 ASP A CA 1
ATOM 622 C C . ASP A 1 78 ? -11.606 -21.925 -17.987 1.00 76.50 78 ASP A C 1
ATOM 624 O O . ASP A 1 78 ? -12.331 -20.948 -18.173 1.00 76.50 78 ASP A O 1
ATOM 628 N N . ASN A 1 79 ? -11.638 -22.618 -16.845 1.00 73.88 79 ASN A N 1
ATOM 629 C CA . ASN A 1 79 ? -12.499 -22.308 -15.697 1.00 73.88 79 ASN A CA 1
ATOM 630 C C . ASN A 1 79 ? -11.800 -21.473 -14.604 1.00 73.88 79 ASN A C 1
ATOM 632 O O . ASN A 1 79 ? -12.346 -21.295 -13.516 1.00 73.88 79 ASN A O 1
ATOM 636 N N . PHE A 1 80 ? -10.588 -20.974 -14.860 1.00 68.88 80 PHE A N 1
ATOM 637 C CA . PHE A 1 80 ? -9.822 -20.153 -13.928 1.00 68.88 80 PHE A CA 1
ATOM 638 C C . PHE A 1 80 ? -9.964 -18.670 -14.257 1.00 68.88 80 PHE A C 1
ATOM 640 O O . PHE A 1 80 ? -9.837 -18.244 -15.405 1.00 68.88 80 PHE A O 1
ATOM 647 N N . GLN A 1 81 ? -10.192 -17.869 -13.218 1.00 78.06 81 GLN A N 1
ATOM 648 C CA . GLN A 1 81 ? -10.292 -16.419 -13.320 1.00 78.06 81 GLN A CA 1
ATOM 649 C C . GLN A 1 81 ? -9.309 -15.762 -12.358 1.00 78.06 81 GLN A C 1
ATOM 651 O O . GLN A 1 81 ? -9.296 -16.061 -11.164 1.00 78.06 81 GLN A O 1
ATOM 656 N N . VAL A 1 82 ? -8.509 -14.835 -12.877 1.00 76.25 82 VAL A N 1
ATOM 657 C CA . VAL A 1 82 ? -7.649 -13.957 -12.083 1.00 76.25 82 VAL A CA 1
ATOM 658 C C . VAL A 1 82 ? -8.164 -12.533 -12.230 1.00 76.25 82 VAL A C 1
ATOM 660 O O . VAL A 1 82 ? -8.271 -12.007 -13.335 1.00 76.25 82 VAL A O 1
ATOM 663 N N . PHE A 1 83 ? -8.492 -11.905 -11.107 1.00 82.62 83 PHE A N 1
ATOM 664 C CA . PHE A 1 83 ? -9.017 -10.544 -11.066 1.00 82.62 83 PHE A CA 1
ATOM 665 C C . PHE A 1 83 ? -7.881 -9.559 -10.824 1.00 82.62 83 PHE A C 1
ATOM 667 O O . PHE A 1 83 ? -7.072 -9.738 -9.910 1.00 82.62 83 PHE A O 1
ATOM 674 N N . GLY A 1 84 ? -7.833 -8.513 -11.639 1.00 84.38 84 GLY A N 1
ATOM 675 C CA . GLY A 1 84 ? -6.786 -7.513 -11.579 1.00 84.38 84 GLY A CA 1
ATOM 676 C C . GLY A 1 84 ? -7.275 -6.091 -11.814 1.00 84.38 84 GLY A C 1
ATOM 677 O O . GLY A 1 84 ? -8.427 -5.827 -12.163 1.00 84.38 84 GLY A O 1
ATOM 678 N N . ARG A 1 85 ? -6.338 -5.168 -11.640 1.00 83.50 85 ARG A N 1
ATOM 679 C CA . ARG A 1 85 ? -6.430 -3.748 -11.934 1.00 83.50 85 ARG A CA 1
ATOM 680 C C . ARG A 1 85 ? -5.361 -3.391 -12.942 1.00 83.50 85 ARG A C 1
ATOM 682 O O . ARG A 1 85 ? -4.185 -3.690 -12.745 1.00 83.50 85 ARG A O 1
ATOM 689 N N . LEU A 1 86 ? -5.789 -2.732 -14.007 1.00 81.38 86 LEU A N 1
ATOM 690 C CA . LEU A 1 86 ? -4.907 -2.146 -14.995 1.00 81.38 86 LEU A CA 1
ATOM 691 C C . LEU A 1 86 ? -4.691 -0.676 -14.633 1.00 81.38 86 LEU A C 1
ATOM 693 O O . LEU A 1 86 ? -5.627 0.125 -14.710 1.00 81.38 86 LEU A O 1
ATOM 697 N N . LYS A 1 87 ? -3.468 -0.330 -14.229 1.00 84.88 87 LYS A N 1
ATOM 698 C CA . LYS A 1 87 ? -3.068 1.035 -13.868 1.00 84.88 87 LYS A CA 1
ATOM 699 C C . LYS A 1 87 ? -2.094 1.561 -14.913 1.00 84.88 87 LYS A C 1
ATOM 701 O O . LYS A 1 87 ? -1.087 0.924 -15.213 1.00 84.88 87 LYS A O 1
ATOM 706 N N . PHE A 1 88 ? -2.386 2.737 -15.458 1.00 81.25 88 PHE A N 1
ATOM 707 C CA . PHE A 1 88 ? -1.452 3.430 -16.340 1.00 81.25 88 PHE A CA 1
ATOM 708 C C . PHE A 1 88 ? -0.213 3.877 -15.558 1.00 81.25 88 PHE A C 1
ATOM 710 O O . PHE A 1 88 ? -0.337 4.501 -14.501 1.00 81.25 88 PHE A O 1
ATOM 717 N N . ILE A 1 89 ? 0.971 3.598 -16.098 1.00 76.50 89 ILE A N 1
ATOM 718 C CA . ILE A 1 89 ? 2.254 3.980 -15.502 1.00 76.50 89 ILE A CA 1
ATOM 719 C C . ILE A 1 89 ? 3.052 4.833 -16.481 1.00 76.50 89 ILE A C 1
ATOM 721 O O . ILE A 1 89 ? 3.115 4.546 -17.674 1.00 76.50 89 ILE A O 1
ATOM 725 N N . LYS A 1 90 ? 3.680 5.897 -15.969 1.00 74.06 90 LYS A N 1
ATOM 726 C CA . LYS A 1 90 ? 4.541 6.776 -16.777 1.00 74.06 90 LYS A CA 1
ATOM 727 C C . LYS A 1 90 ? 5.891 6.135 -17.093 1.00 74.06 90 LYS A C 1
ATOM 729 O O . LYS A 1 90 ? 6.444 6.377 -18.156 1.00 74.06 90 LYS A O 1
ATOM 734 N N . THR A 1 91 ? 6.408 5.340 -16.166 1.00 77.88 91 THR A N 1
ATOM 735 C CA . THR A 1 91 ? 7.678 4.623 -16.280 1.00 77.88 91 THR A CA 1
ATOM 736 C C . THR A 1 91 ? 7.471 3.192 -15.803 1.00 77.88 91 THR A C 1
ATOM 738 O O . THR A 1 91 ? 6.569 2.932 -15.004 1.00 77.88 91 THR A O 1
ATOM 741 N N . LEU A 1 92 ? 8.315 2.263 -16.254 1.00 86.81 92 LEU A N 1
ATOM 742 C CA . LEU A 1 92 ? 8.257 0.872 -15.795 1.00 86.81 92 LEU A CA 1
ATOM 743 C C . LEU A 1 92 ? 8.755 0.677 -14.355 1.00 86.81 92 LEU A C 1
ATOM 745 O O . LEU A 1 92 ? 8.656 -0.431 -13.841 1.00 86.81 92 LEU A O 1
ATOM 749 N N . ASN A 1 93 ? 9.234 1.731 -13.681 1.00 87.06 93 ASN A N 1
ATOM 750 C CA . ASN A 1 93 ? 9.831 1.636 -12.347 1.00 87.06 93 ASN A CA 1
ATOM 751 C C . ASN A 1 93 ? 8.921 0.930 -11.337 1.00 87.06 93 ASN A C 1
ATOM 753 O O . ASN A 1 93 ? 9.358 0.020 -10.644 1.00 87.06 93 ASN A O 1
ATOM 757 N N . GLU A 1 94 ? 7.640 1.309 -11.294 1.00 89.75 94 GLU A N 1
ATOM 758 C CA . GLU A 1 94 ? 6.678 0.673 -10.392 1.00 89.75 94 GLU A CA 1
ATOM 759 C C . GLU A 1 94 ? 6.584 -0.835 -10.663 1.00 89.75 94 GLU A C 1
ATOM 761 O O . GLU A 1 94 ? 6.665 -1.634 -9.735 1.00 89.75 94 GLU A O 1
ATOM 766 N N . ALA A 1 95 ? 6.493 -1.236 -11.934 1.00 90.69 95 ALA A N 1
ATOM 767 C CA . ALA A 1 95 ? 6.402 -2.642 -12.324 1.00 90.69 95 ALA A CA 1
ATOM 768 C C . ALA A 1 95 ? 7.677 -3.431 -11.991 1.00 90.69 95 ALA A C 1
ATOM 770 O O . ALA A 1 95 ? 7.583 -4.564 -11.528 1.00 90.69 95 ALA A O 1
ATOM 771 N N . ILE A 1 96 ? 8.852 -2.822 -12.166 1.00 90.94 96 ILE A N 1
ATOM 772 C CA . ILE A 1 96 ? 10.145 -3.424 -11.816 1.00 90.94 96 ILE A CA 1
ATOM 773 C C . ILE A 1 96 ? 10.236 -3.654 -10.306 1.00 90.94 96 ILE A C 1
ATOM 775 O O . ILE A 1 96 ? 10.573 -4.754 -9.875 1.00 90.94 96 ILE A O 1
ATOM 779 N N . VAL A 1 97 ? 9.878 -2.653 -9.497 1.00 92.00 97 VAL A N 1
ATOM 780 C CA . VAL A 1 97 ? 9.878 -2.758 -8.030 1.00 92.00 97 VAL A CA 1
ATOM 781 C C . VAL A 1 97 ? 8.952 -3.887 -7.572 1.00 92.00 97 VAL A C 1
ATOM 783 O O . VAL A 1 97 ? 9.359 -4.744 -6.788 1.00 92.00 97 VAL A O 1
ATOM 786 N N . TYR A 1 98 ? 7.738 -3.948 -8.120 1.00 93.88 98 TYR A N 1
ATOM 787 C CA . TYR A 1 98 ? 6.775 -5.015 -7.848 1.00 93.88 98 TYR A CA 1
ATOM 788 C C . TYR A 1 98 ? 7.273 -6.415 -8.256 1.00 93.88 98 TYR A C 1
ATOM 790 O O . TYR A 1 98 ? 7.169 -7.345 -7.452 1.00 93.88 98 TYR A O 1
ATOM 798 N N . ASP A 1 99 ? 7.829 -6.581 -9.463 1.00 92.50 99 ASP A N 1
ATOM 799 C CA . ASP A 1 99 ? 8.383 -7.869 -9.910 1.00 92.50 99 ASP A CA 1
ATOM 800 C C . ASP A 1 99 ? 9.536 -8.323 -9.010 1.00 92.50 99 ASP A C 1
ATOM 802 O O . ASP A 1 99 ? 9.574 -9.477 -8.579 1.00 92.50 99 ASP A O 1
ATOM 806 N N . ARG A 1 100 ? 10.453 -7.408 -8.673 1.00 92.25 100 ARG A N 1
ATOM 807 C CA . ARG A 1 100 ? 11.617 -7.709 -7.835 1.00 92.25 100 ARG A CA 1
ATOM 808 C C . ARG A 1 100 ? 11.215 -8.094 -6.422 1.00 92.25 100 ARG A C 1
ATOM 810 O O . ARG A 1 100 ? 11.689 -9.125 -5.955 1.00 92.25 100 ARG A O 1
ATOM 817 N N . MET A 1 101 ? 10.316 -7.336 -5.786 1.00 94.50 101 MET A N 1
ATOM 818 C CA . MET A 1 101 ? 9.780 -7.678 -4.464 1.00 94.50 101 MET A CA 1
ATOM 819 C C . MET A 1 101 ? 9.251 -9.118 -4.449 1.00 94.50 101 MET A C 1
ATOM 821 O O . MET A 1 101 ? 9.595 -9.897 -3.558 1.00 94.50 101 MET A O 1
ATOM 825 N N . GLN A 1 102 ? 8.468 -9.505 -5.463 1.00 92.62 102 GLN A N 1
ATOM 826 C CA . GLN A 1 102 ? 7.923 -10.860 -5.553 1.00 92.62 102 GLN A CA 1
ATOM 827 C C . GLN A 1 102 ? 8.983 -11.920 -5.842 1.00 92.62 102 GLN A C 1
ATOM 829 O O . GLN A 1 102 ? 8.967 -12.984 -5.221 1.00 92.62 102 GLN A O 1
ATOM 834 N N . ALA A 1 103 ? 9.907 -11.643 -6.763 1.00 89.19 103 ALA A N 1
ATOM 835 C CA . ALA A 1 103 ? 10.985 -12.557 -7.124 1.00 89.19 103 ALA A CA 1
ATOM 836 C C . ALA A 1 103 ? 11.873 -12.889 -5.917 1.00 89.19 103 ALA A C 1
ATOM 838 O O . ALA A 1 103 ? 12.256 -14.043 -5.731 1.00 89.19 103 ALA A O 1
ATOM 839 N N . THR A 1 104 ? 12.159 -11.894 -5.073 1.00 92.06 104 THR A N 1
ATOM 840 C CA . THR A 1 104 ? 12.980 -12.060 -3.868 1.00 92.06 104 THR A CA 1
ATOM 841 C C . THR A 1 104 ? 12.182 -12.506 -2.646 1.00 92.06 104 THR A C 1
ATOM 843 O O . THR A 1 104 ? 12.774 -12.668 -1.583 1.00 92.06 104 THR A O 1
ATOM 846 N N . LYS A 1 105 ? 10.861 -12.709 -2.775 1.00 93.12 105 LYS A N 1
ATOM 847 C CA . LYS A 1 105 ? 9.947 -13.012 -1.659 1.00 93.12 105 LYS A CA 1
ATOM 848 C C . LYS A 1 105 ? 10.105 -12.014 -0.506 1.00 93.12 105 LYS A C 1
ATOM 850 O O . LYS A 1 105 ? 10.165 -12.403 0.659 1.00 93.12 105 LYS A O 1
ATOM 855 N N . ASP A 1 106 ? 10.212 -10.733 -0.850 1.00 97.12 106 ASP A N 1
ATOM 856 C CA . ASP A 1 106 ? 10.441 -9.667 0.118 1.00 97.12 106 ASP A CA 1
ATOM 857 C C . ASP A 1 106 ? 9.301 -9.601 1.157 1.00 97.12 106 ASP A C 1
ATOM 859 O O . ASP A 1 106 ? 8.135 -9.761 0.772 1.00 97.12 106 ASP A O 1
ATOM 863 N N . PRO A 1 107 ? 9.584 -9.349 2.454 1.00 96.12 107 PRO A N 1
ATOM 864 C CA . PRO A 1 107 ? 8.555 -9.268 3.493 1.00 96.12 107 PRO A CA 1
ATOM 865 C C . PRO A 1 107 ? 7.409 -8.298 3.172 1.00 96.12 107 PRO A C 1
ATOM 867 O O . PRO A 1 107 ? 6.263 -8.541 3.565 1.00 96.12 107 PRO A O 1
ATOM 870 N N . LEU A 1 108 ? 7.687 -7.225 2.423 1.00 95.12 108 LEU A N 1
ATOM 871 C CA . LEU A 1 108 ? 6.693 -6.223 2.048 1.00 95.12 108 LEU A CA 1
ATOM 872 C C . LEU A 1 108 ? 5.635 -6.766 1.068 1.00 95.12 108 LEU A C 1
ATOM 874 O O . LEU A 1 108 ? 4.530 -6.225 1.009 1.00 95.12 108 LEU A O 1
ATOM 878 N N . CYS A 1 109 ? 5.903 -7.883 0.372 1.00 93.69 109 CYS A N 1
ATOM 879 C CA . CYS A 1 109 ? 4.958 -8.518 -0.560 1.00 93.69 109 CYS A CA 1
ATOM 880 C C . CYS A 1 109 ? 3.606 -8.866 0.070 1.00 93.69 109 CYS A C 1
ATOM 882 O O . CYS A 1 109 ? 2.597 -8.886 -0.630 1.00 93.69 109 CYS A O 1
ATOM 884 N N . ALA A 1 110 ? 3.567 -9.139 1.378 1.00 91.50 110 ALA A N 1
ATOM 885 C CA . ALA A 1 110 ? 2.326 -9.452 2.084 1.00 91.50 110 ALA A CA 1
ATOM 886 C C . ALA A 1 110 ? 1.385 -8.240 2.233 1.00 91.50 110 ALA A C 1
ATOM 888 O O . ALA A 1 110 ? 0.213 -8.412 2.562 1.00 91.50 110 ALA A O 1
ATOM 889 N N . TYR A 1 111 ? 1.889 -7.025 2.005 1.00 95.25 111 TYR A N 1
ATOM 890 C CA . TYR A 1 111 ? 1.170 -5.777 2.258 1.00 95.25 111 TYR A CA 1
ATOM 891 C C . TYR A 1 111 ? 0.918 -4.960 0.995 1.00 95.25 111 TYR A C 1
ATOM 893 O O . TYR A 1 111 ? 0.308 -3.901 1.086 1.00 95.25 111 TYR A O 1
ATOM 901 N N . VAL A 1 112 ? 1.335 -5.434 -0.177 1.00 93.88 112 VAL A N 1
ATOM 902 C CA . VAL A 1 112 ? 1.171 -4.729 -1.456 1.00 93.88 112 VAL A CA 1
ATOM 903 C C . VAL A 1 112 ? 0.299 -5.547 -2.416 1.00 93.88 112 VAL A C 1
ATOM 905 O O . VAL A 1 112 ? 0.180 -6.764 -2.253 1.00 93.88 112 VAL A O 1
ATOM 908 N N . PRO A 1 113 ? -0.331 -4.925 -3.429 1.00 91.12 113 PRO A N 1
ATOM 909 C CA . PRO A 1 113 ? -1.017 -5.659 -4.484 1.00 91.12 113 PRO A CA 1
ATOM 910 C C . PRO A 1 113 ? -0.117 -6.703 -5.146 1.00 91.12 113 PRO A C 1
ATOM 912 O O . PRO A 1 113 ? 1.055 -6.454 -5.436 1.00 91.12 113 PRO A O 1
ATOM 915 N N . LYS A 1 114 ? -0.686 -7.869 -5.460 1.00 89.31 114 LYS A N 1
ATOM 916 C CA . LYS A 1 114 ? 0.033 -8.894 -6.216 1.00 89.31 114 LYS A CA 1
ATOM 917 C C . LYS A 1 114 ? 0.333 -8.374 -7.625 1.00 89.31 114 LYS A C 1
ATOM 919 O O . LYS A 1 114 ? -0.586 -8.128 -8.387 1.00 89.31 114 LYS A O 1
ATOM 924 N N . TYR A 1 115 ? 1.595 -8.261 -8.002 1.00 90.19 115 TYR A N 1
ATOM 925 C CA . TYR A 1 115 ? 2.002 -8.077 -9.390 1.00 90.19 115 TYR A CA 1
ATOM 926 C C . TYR A 1 115 ? 1.566 -9.261 -10.257 1.00 90.19 115 TYR A C 1
ATOM 928 O O . TYR A 1 115 ? 1.767 -10.418 -9.882 1.00 90.19 115 TYR A O 1
ATOM 936 N N . LEU A 1 116 ? 0.933 -8.966 -11.390 1.00 86.88 116 LEU A N 1
ATOM 937 C CA . LEU A 1 116 ? 0.477 -9.960 -12.366 1.00 86.88 116 LEU A CA 1
ATOM 938 C C . LEU A 1 116 ? 1.174 -9.804 -13.721 1.00 86.88 116 LEU A C 1
ATOM 940 O O . LEU A 1 116 ? 1.137 -10.725 -14.532 1.00 86.88 116 LEU A O 1
ATOM 944 N N . GLY A 1 117 ? 1.799 -8.655 -13.973 1.00 87.50 117 GLY A N 1
ATOM 945 C CA . GLY A 1 117 ? 2.505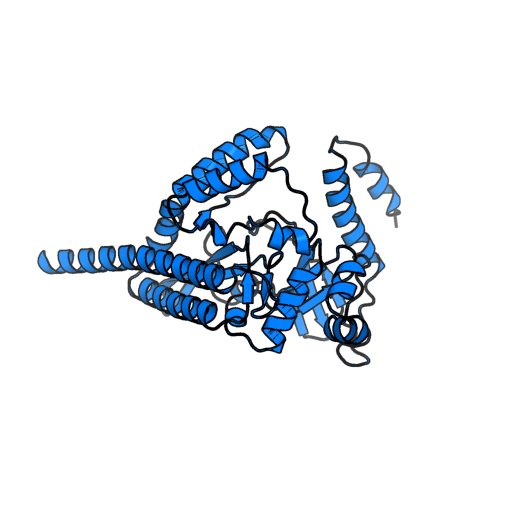 -8.385 -15.215 1.00 87.50 117 GLY A CA 1
ATOM 946 C C . GLY A 1 117 ? 2.477 -6.916 -15.601 1.00 87.50 117 GLY A C 1
ATOM 947 O O . GLY A 1 117 ? 1.959 -6.058 -14.881 1.00 87.50 117 GLY A O 1
ATOM 948 N N . VAL A 1 118 ? 3.018 -6.630 -16.778 1.00 87.38 118 VAL A N 1
ATOM 949 C CA . VAL A 1 118 ? 3.038 -5.288 -17.346 1.00 87.38 118 VAL A CA 1
ATOM 950 C C . VAL A 1 118 ? 2.810 -5.367 -18.851 1.00 87.38 118 VAL A C 1
ATOM 952 O O . VAL A 1 118 ? 3.269 -6.294 -19.523 1.00 87.38 118 VAL A O 1
ATOM 955 N N . LEU A 1 119 ? 2.076 -4.389 -19.368 1.00 83.38 119 LEU A N 1
ATOM 956 C CA . LEU A 1 119 ? 1.811 -4.195 -20.783 1.00 83.38 119 LEU A CA 1
ATOM 957 C C . LEU A 1 119 ? 2.546 -2.953 -21.275 1.00 83.38 119 LEU A C 1
ATOM 959 O O . LEU A 1 119 ? 2.602 -1.933 -20.582 1.00 83.38 119 LEU A O 1
ATOM 963 N N . ASP A 1 120 ? 3.043 -3.008 -22.503 1.00 80.69 120 ASP A N 1
ATOM 964 C CA . ASP A 1 120 ? 3.489 -1.815 -23.207 1.00 80.69 120 ASP A CA 1
ATOM 965 C C . ASP A 1 120 ? 2.298 -0.923 -23.620 1.00 80.69 120 ASP A C 1
ATOM 967 O O . ASP A 1 120 ? 1.121 -1.260 -23.458 1.00 80.69 120 ASP A O 1
ATOM 971 N N . SER A 1 121 ? 2.603 0.238 -24.201 1.00 76.25 121 SER A N 1
ATOM 972 C CA . SER A 1 121 ? 1.593 1.172 -24.729 1.00 76.25 121 SER A CA 1
ATOM 973 C C . SER A 1 121 ? 0.649 0.579 -25.793 1.00 76.25 121 SER A C 1
ATOM 975 O O . SER A 1 121 ? -0.405 1.157 -26.056 1.00 76.25 121 SER A O 1
ATOM 977 N N . LYS A 1 122 ? 1.010 -0.554 -26.411 1.00 75.44 122 LYS A N 1
ATOM 978 C CA . LYS A 1 122 ? 0.216 -1.267 -27.422 1.00 75.44 122 LYS A CA 1
ATOM 979 C C . LYS A 1 122 ? -0.596 -2.419 -26.820 1.00 75.44 122 LYS A C 1
ATOM 981 O O . LYS A 1 122 ? -1.298 -3.099 -27.560 1.00 75.44 122 LYS A O 1
ATOM 986 N N . GLY A 1 123 ? -0.517 -2.641 -25.506 1.00 71.94 123 GLY A N 1
ATOM 987 C CA . GLY A 1 123 ? -1.203 -3.740 -24.829 1.00 71.94 123 GLY A CA 1
ATOM 988 C C . GLY A 1 123 ? -0.482 -5.085 -24.943 1.00 71.94 123 GLY A C 1
ATOM 989 O O . GLY A 1 123 ? -1.080 -6.113 -24.632 1.00 71.94 123 GLY A O 1
ATOM 990 N N . LYS A 1 124 ? 0.786 -5.110 -25.379 1.00 79.69 124 LYS A N 1
ATOM 991 C CA . LYS A 1 124 ? 1.591 -6.335 -25.435 1.00 79.69 124 LYS A CA 1
ATOM 992 C C . LYS A 1 124 ? 2.251 -6.588 -24.081 1.00 79.69 124 LYS A C 1
ATOM 994 O O . LYS A 1 124 ? 2.866 -5.685 -23.519 1.00 79.69 124 LYS A O 1
ATOM 999 N N . MET A 1 125 ? 2.170 -7.826 -23.594 1.00 82.38 125 MET A N 1
ATOM 1000 C CA . MET A 1 125 ? 2.901 -8.268 -22.401 1.00 82.38 125 MET A CA 1
ATOM 1001 C C . MET A 1 125 ? 4.411 -8.091 -22.579 1.00 82.38 125 MET A C 1
ATOM 1003 O O . MET A 1 125 ? 4.973 -8.496 -23.601 1.00 82.38 125 MET A O 1
ATOM 1007 N N . ILE A 1 126 ? 5.053 -7.517 -21.564 1.00 84.25 126 ILE A N 1
ATOM 1008 C CA . ILE A 1 126 ? 6.508 -7.402 -21.478 1.00 84.25 126 ILE A CA 1
ATOM 1009 C C . ILE A 1 126 ? 7.004 -8.445 -20.477 1.00 84.25 126 ILE A C 1
ATOM 1011 O O . ILE A 1 126 ? 6.560 -8.476 -19.327 1.00 84.25 126 ILE A O 1
ATOM 1015 N N . ASP A 1 127 ? 7.956 -9.270 -20.901 1.00 86.25 127 ASP A N 1
ATOM 1016 C CA . ASP A 1 127 ? 8.737 -10.095 -19.984 1.00 86.25 127 ASP A CA 1
ATOM 1017 C C . ASP A 1 127 ? 9.841 -9.226 -19.369 1.00 86.25 127 ASP A C 1
ATOM 1019 O O . ASP A 1 127 ? 10.931 -9.091 -19.924 1.00 86.25 127 ASP A O 1
ATOM 1023 N N . LEU A 1 128 ? 9.528 -8.571 -18.246 1.00 85.75 128 LEU A N 1
ATOM 1024 C CA . LEU A 1 128 ? 10.453 -7.634 -17.604 1.00 85.75 128 LEU A CA 1
ATOM 1025 C C . LEU A 1 128 ? 11.797 -8.270 -17.265 1.00 85.75 128 LEU A C 1
ATOM 1027 O O . LEU A 1 128 ? 12.817 -7.601 -17.381 1.00 85.75 128 LEU A O 1
ATOM 1031 N N . ARG A 1 129 ? 11.819 -9.536 -16.840 1.00 86.81 129 ARG A N 1
ATOM 1032 C CA . ARG A 1 129 ? 13.060 -10.180 -16.395 1.00 86.81 129 ARG A CA 1
ATOM 1033 C C . ARG A 1 129 ? 13.986 -10.405 -17.567 1.00 86.81 129 ARG A C 1
ATOM 1035 O O . ARG A 1 129 ? 15.127 -9.959 -17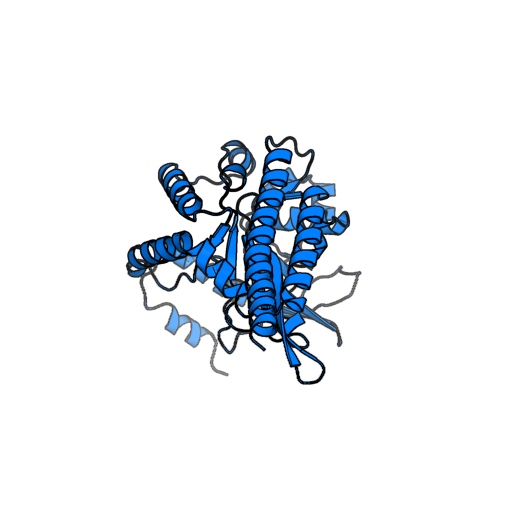.519 1.00 86.81 129 ARG A O 1
ATOM 1042 N N . LYS A 1 130 ? 13.450 -10.994 -18.635 1.00 87.44 130 LYS A N 1
ATOM 1043 C CA . LYS A 1 130 ? 14.188 -11.193 -19.876 1.00 87.44 130 LYS A CA 1
ATOM 1044 C C . LYS A 1 130 ? 14.694 -9.867 -20.446 1.00 87.44 130 LYS A C 1
ATOM 1046 O O . LYS A 1 130 ? 15.857 -9.754 -20.806 1.00 87.44 130 LYS A O 1
ATOM 1051 N N . GLU A 1 131 ? 13.844 -8.844 -20.491 1.00 89.38 131 GLU A N 1
ATOM 1052 C CA . GLU A 1 131 ? 14.233 -7.536 -21.027 1.00 89.38 131 GLU A CA 1
ATOM 1053 C C . GLU A 1 131 ? 15.314 -6.857 -20.172 1.00 89.38 131 GLU A C 1
ATOM 1055 O O . GLU A 1 131 ? 16.224 -6.238 -20.720 1.00 89.38 131 GLU A O 1
ATOM 1060 N N . ILE A 1 132 ? 15.257 -6.988 -18.841 1.00 88.00 132 ILE A N 1
ATOM 1061 C CA . ILE A 1 132 ? 16.300 -6.469 -17.945 1.00 88.00 132 ILE A CA 1
ATOM 1062 C C . ILE A 1 132 ? 17.605 -7.257 -18.106 1.00 88.00 132 ILE A C 1
ATOM 1064 O O . ILE A 1 132 ? 18.671 -6.649 -18.070 1.00 88.00 132 ILE A O 1
ATOM 1068 N N . GLU A 1 133 ? 17.548 -8.576 -18.286 1.00 89.19 133 GLU A N 1
ATOM 1069 C CA . GLU A 1 133 ? 18.732 -9.407 -18.538 1.00 89.19 133 GLU A CA 1
ATOM 1070 C C . GLU A 1 133 ? 19.405 -9.060 -19.873 1.00 89.19 133 GLU A C 1
ATOM 1072 O O . GLU A 1 133 ? 20.627 -8.958 -19.934 1.00 89.19 133 GLU A O 1
ATOM 1077 N N . GLU A 1 134 ? 18.621 -8.835 -20.930 1.00 90.81 134 GLU A N 1
ATOM 1078 C CA . GLU A 1 134 ? 19.138 -8.556 -22.274 1.00 90.81 134 GLU A CA 1
ATOM 1079 C C . GLU A 1 134 ? 19.631 -7.111 -22.451 1.00 90.81 134 GLU A C 1
ATOM 1081 O O . GLU A 1 134 ? 20.576 -6.874 -23.202 1.00 90.81 134 GLU A O 1
ATOM 1086 N N . LEU A 1 135 ? 18.992 -6.135 -21.797 1.00 88.69 135 LEU A N 1
ATOM 1087 C CA . LEU A 1 135 ? 19.228 -4.706 -22.059 1.00 88.69 135 LEU A CA 1
ATOM 1088 C C . LEU A 1 135 ? 19.794 -3.944 -20.858 1.00 88.69 135 LEU A C 1
ATOM 1090 O O . LEU A 1 135 ? 20.341 -2.853 -21.019 1.00 88.69 135 LEU A O 1
ATOM 1094 N N . GLY A 1 136 ? 19.650 -4.486 -19.652 1.00 86.88 136 GLY A N 1
ATOM 1095 C CA . GLY A 1 136 ? 19.866 -3.756 -18.410 1.00 86.88 136 GLY A CA 1
ATOM 1096 C C . GLY A 1 136 ? 18.673 -2.873 -18.027 1.00 86.88 136 GLY A C 1
ATOM 1097 O O . GLY A 1 136 ? 17.913 -2.376 -18.859 1.00 86.88 136 GLY A O 1
ATOM 1098 N N . GLU A 1 137 ? 18.515 -2.640 -16.724 1.00 84.69 137 GLU A N 1
ATOM 1099 C CA . GLU A 1 137 ? 17.346 -1.956 -16.157 1.00 84.69 137 GLU A CA 1
ATOM 1100 C C . GLU A 1 137 ? 17.167 -0.521 -16.673 1.00 84.69 137 GLU A C 1
ATOM 1102 O O . GLU A 1 137 ? 16.065 -0.114 -17.047 1.00 84.69 137 GLU A O 1
ATOM 1107 N N . LYS A 1 138 ? 18.267 0.232 -16.759 1.00 82.12 138 LYS A N 1
ATOM 1108 C CA . LYS A 1 138 ? 18.252 1.609 -17.261 1.00 82.12 138 LYS A CA 1
ATOM 1109 C C . LYS A 1 138 ? 17.739 1.677 -18.703 1.00 82.12 138 LYS A C 1
ATOM 1111 O O . LYS A 1 138 ? 16.888 2.506 -19.011 1.00 82.12 138 LYS A O 1
ATOM 1116 N N . ALA A 1 139 ? 18.197 0.769 -19.563 1.00 84.00 139 ALA A N 1
ATOM 1117 C CA . ALA A 1 139 ? 17.758 0.721 -20.952 1.00 84.00 139 ALA A CA 1
ATOM 1118 C C . ALA A 1 139 ? 16.285 0.303 -21.071 1.00 84.00 139 ALA A C 1
ATOM 1120 O O . ALA A 1 139 ? 15.576 0.823 -21.926 1.00 84.00 139 ALA A O 1
ATOM 1121 N N . VAL A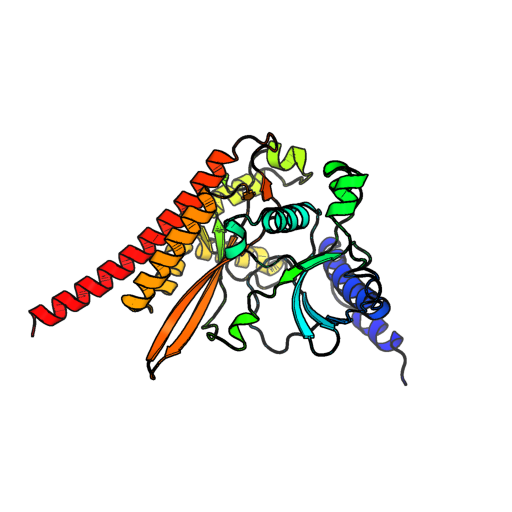 1 140 ? 15.790 -0.584 -20.200 1.00 84.75 140 VAL A N 1
ATOM 1122 C CA . VAL A 1 140 ? 14.361 -0.944 -20.141 1.00 84.75 140 VAL A CA 1
ATOM 1123 C C . VAL A 1 140 ? 13.499 0.268 -19.776 1.00 84.75 140 VAL A C 1
ATOM 1125 O O . VAL A 1 140 ? 12.480 0.511 -20.426 1.00 84.75 140 VAL A O 1
ATOM 1128 N N . LEU A 1 141 ? 13.921 1.059 -18.785 1.00 82.62 141 LEU A N 1
ATOM 1129 C CA . LEU A 1 141 ? 13.226 2.288 -18.386 1.00 82.62 141 LEU A CA 1
ATOM 1130 C C . LEU A 1 141 ? 13.182 3.339 -19.509 1.00 82.62 141 LEU A C 1
ATOM 1132 O O . LEU A 1 141 ? 12.195 4.066 -19.608 1.00 82.62 141 LEU A O 1
ATOM 1136 N N . GLU A 1 142 ? 14.216 3.410 -20.352 1.00 80.88 142 GLU A N 1
ATOM 1137 C CA . GLU A 1 142 ? 14.299 4.342 -21.488 1.00 80.88 142 GLU A CA 1
ATOM 1138 C C . GLU A 1 142 ? 13.562 3.830 -22.742 1.00 80.88 142 GLU A C 1
ATOM 1140 O O . GLU A 1 142 ? 12.921 4.604 -23.456 1.00 80.88 142 GLU A O 1
ATOM 1145 N N . LYS A 1 143 ? 13.629 2.520 -23.016 1.00 79.62 143 LYS A N 1
ATOM 1146 C CA . LYS A 1 143 ? 13.050 1.870 -24.204 1.00 79.62 143 LYS A CA 1
ATOM 1147 C C . LYS A 1 143 ? 11.527 1.870 -24.171 1.00 79.62 143 LYS A C 1
ATOM 1149 O O . LYS A 1 143 ? 10.876 2.117 -25.191 1.00 79.62 143 LYS A O 1
ATOM 1154 N N . TYR A 1 144 ? 10.950 1.536 -23.022 1.00 75.94 144 TYR A N 1
ATOM 1155 C CA . TYR A 1 144 ? 9.511 1.362 -22.907 1.00 75.94 144 TYR A CA 1
ATOM 1156 C C . TYR A 1 144 ? 8.825 2.672 -22.539 1.00 75.94 144 TYR A C 1
ATOM 1158 O O . TYR A 1 144 ? 8.988 3.225 -21.455 1.00 75.94 144 TYR A O 1
ATOM 1166 N N . LYS A 1 145 ? 7.995 3.145 -23.471 1.00 69.75 145 LYS A N 1
ATOM 1167 C CA . LYS A 1 145 ? 7.066 4.257 -23.253 1.00 69.75 145 LYS A CA 1
ATOM 1168 C C . LYS A 1 145 ? 6.044 3.923 -22.154 1.00 69.75 145 LYS A C 1
ATOM 1170 O O . LYS A 1 145 ? 5.831 2.739 -21.883 1.00 69.75 145 LYS A O 1
ATOM 1175 N N . PRO A 1 146 ? 5.361 4.944 -21.589 1.00 66.56 146 PRO A N 1
ATOM 1176 C CA . PRO A 1 146 ? 4.271 4.744 -20.643 1.00 66.56 146 PRO A CA 1
ATOM 1177 C C . PRO A 1 146 ? 3.327 3.618 -21.074 1.00 66.56 146 PRO A C 1
ATOM 1179 O O . PRO A 1 146 ? 2.811 3.622 -22.195 1.00 66.56 146 PRO A O 1
ATOM 1182 N N . GLY A 1 147 ? 3.144 2.648 -20.188 1.00 78.81 147 GLY A N 1
ATOM 1183 C CA . GLY A 1 147 ? 2.376 1.433 -20.427 1.00 78.81 147 GLY A CA 1
ATOM 1184 C C . GLY A 1 147 ? 1.384 1.201 -19.298 1.00 78.81 147 GLY A C 1
ATOM 1185 O O . GLY A 1 147 ? 0.837 2.150 -18.725 1.00 78.81 147 GLY A O 1
ATOM 1186 N N . TYR A 1 148 ? 1.172 -0.063 -18.950 1.00 83.69 148 TYR A N 1
ATOM 1187 C CA . TYR A 1 148 ? 0.217 -0.443 -17.918 1.00 83.69 148 TYR A CA 1
ATOM 1188 C C . TYR A 1 148 ? 0.784 -1.509 -17.002 1.00 83.69 148 TYR A C 1
ATOM 1190 O O . TYR A 1 148 ? 1.198 -2.562 -17.470 1.00 83.69 148 TYR A O 1
ATOM 1198 N N . ILE A 1 149 ? 0.733 -1.277 -15.695 1.00 88.00 149 ILE A N 1
ATOM 1199 C CA . ILE A 1 149 ? 0.954 -2.337 -14.715 1.00 88.00 149 ILE A CA 1
ATOM 1200 C C . ILE A 1 149 ? -0.356 -3.079 -14.463 1.00 88.00 149 ILE A C 1
ATOM 1202 O O . ILE A 1 149 ? -1.427 -2.469 -14.379 1.00 88.00 149 ILE A O 1
ATOM 1206 N N . ILE A 1 150 ? -0.254 -4.398 -14.335 1.00 88.12 150 ILE A N 1
ATOM 1207 C 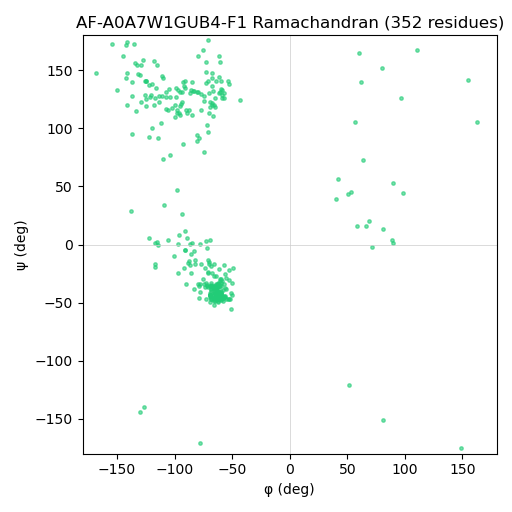CA . ILE A 1 150 ? -1.345 -5.273 -13.936 1.00 88.12 150 ILE A CA 1
ATOM 1208 C C . ILE A 1 150 ? -1.089 -5.699 -12.492 1.00 88.12 150 ILE A C 1
ATOM 1210 O O . ILE A 1 150 ? -0.119 -6.398 -12.190 1.00 88.12 150 ILE A O 1
ATOM 1214 N N . LEU A 1 151 ? -1.983 -5.286 -11.602 1.00 89.75 151 LEU A N 1
ATOM 1215 C CA . LEU A 1 151 ? -1.957 -5.628 -10.183 1.00 89.75 151 LEU A CA 1
ATOM 1216 C C . LEU A 1 151 ? -3.181 -6.473 -9.831 1.00 89.75 151 LEU A C 1
ATOM 1218 O O . LEU A 1 151 ? -4.204 -6.381 -10.495 1.00 89.75 151 LEU A O 1
ATOM 1222 N N . GLY A 1 152 ? -3.104 -7.299 -8.796 1.00 87.12 152 GLY A N 1
ATOM 1223 C CA . GLY A 1 152 ? -4.246 -8.030 -8.261 1.00 87.12 152 GLY A CA 1
ATOM 1224 C C . GLY A 1 152 ? -5.278 -7.060 -7.697 1.00 87.12 152 GLY A C 1
ATOM 1225 O O . GLY A 1 152 ? -4.920 -6.058 -7.077 1.00 87.12 152 GLY A O 1
ATOM 1226 N N . ASP A 1 153 ? -6.558 -7.352 -7.914 1.00 86.12 153 ASP A N 1
ATOM 1227 C CA . ASP A 1 153 ? -7.634 -6.531 -7.364 1.00 86.12 153 ASP A CA 1
ATOM 1228 C C . ASP A 1 153 ? -7.730 -6.730 -5.847 1.00 86.12 153 ASP A C 1
ATOM 1230 O O . ASP A 1 153 ? -8.268 -7.735 -5.379 1.00 86.12 153 ASP A O 1
ATOM 1234 N N . LEU A 1 154 ? -7.221 -5.754 -5.086 1.00 83.31 154 LEU A N 1
ATOM 1235 C CA . LEU A 1 154 ? -7.257 -5.760 -3.622 1.00 83.31 154 LEU A CA 1
ATOM 1236 C C . LEU A 1 154 ? -8.678 -5.887 -3.072 1.00 83.31 154 LEU A C 1
ATOM 1238 O O . LEU A 1 154 ? -8.849 -6.359 -1.957 1.00 83.31 154 LEU A O 1
ATOM 1242 N N . LEU A 1 155 ? -9.697 -5.464 -3.826 1.00 82.56 155 LEU A N 1
ATOM 1243 C CA . LEU A 1 155 ? -11.072 -5.516 -3.343 1.00 82.56 155 LEU A CA 1
ATOM 1244 C C . LEU A 1 155 ? -11.758 -6.855 -3.619 1.00 82.56 155 LEU A C 1
ATOM 1246 O O . LEU A 1 155 ? -12.803 -7.136 -3.030 1.00 82.56 155 LEU A O 1
ATOM 1250 N N . LYS A 1 156 ? -11.177 -7.694 -4.486 1.00 77.88 156 LYS A N 1
ATOM 1251 C CA . LYS A 1 156 ? -11.815 -8.936 -4.929 1.00 77.88 156 LYS A CA 1
ATOM 1252 C C . LYS A 1 156 ? -11.979 -9.947 -3.800 1.00 77.88 156 LYS A C 1
ATOM 1254 O O . LYS A 1 156 ? -13.001 -10.625 -3.738 1.00 77.88 156 LYS A O 1
ATOM 1259 N N . GLU A 1 157 ? -11.006 -10.032 -2.894 1.00 71.81 157 GLU A N 1
ATOM 1260 C CA . GLU A 1 157 ? -11.046 -10.958 -1.752 1.00 71.81 157 GLU A CA 1
ATOM 1261 C C . GLU A 1 157 ? -12.235 -10.699 -0.807 1.00 71.81 157 GLU A C 1
ATOM 1263 O O . GLU A 1 157 ? -12.691 -11.602 -0.103 1.00 71.81 157 GLU A O 1
ATOM 1268 N N . PHE A 1 158 ? -12.802 -9.492 -0.852 1.00 74.88 158 PHE A N 1
ATOM 1269 C CA . PHE A 1 158 ? -13.947 -9.079 -0.045 1.00 74.88 158 PHE A CA 1
ATOM 1270 C C . PHE A 1 158 ? -15.307 -9.330 -0.710 1.00 74.88 158 PHE A C 1
ATOM 1272 O O . PHE A 1 158 ? -16.342 -9.118 -0.080 1.00 74.88 158 PHE A O 1
ATOM 1279 N N . GLU A 1 159 ? -15.345 -9.792 -1.964 1.00 72.88 159 GLU A N 1
ATOM 1280 C CA . GLU A 1 159 ? -16.608 -10.177 -2.613 1.00 72.88 159 GLU A CA 1
ATOM 1281 C C . GLU A 1 159 ? -17.135 -11.522 -2.095 1.00 72.88 159 GLU A C 1
ATOM 1283 O O . GLU A 1 159 ? -18.343 -11.736 -2.042 1.00 72.88 159 GLU A O 1
ATOM 1288 N N . THR A 1 160 ? -16.236 -12.419 -1.682 1.00 69.19 160 THR A N 1
ATOM 1289 C CA . THR A 1 160 ? -16.564 -13.753 -1.145 1.00 69.19 160 THR A CA 1
ATOM 1290 C C . THR A 1 160 ? -16.188 -13.916 0.331 1.00 69.19 160 THR A C 1
ATOM 1292 O O . THR A 1 160 ? -16.363 -14.993 0.897 1.00 69.19 160 THR A O 1
ATOM 1295 N N . GLY A 1 161 ? -15.626 -12.872 0.944 1.00 73.44 161 GLY A N 1
ATOM 1296 C CA . GLY A 1 161 ? -15.046 -12.884 2.285 1.00 73.44 161 GLY A CA 1
ATOM 1297 C C . GLY A 1 161 ? -15.618 -11.786 3.194 1.00 73.44 161 GLY A C 1
ATOM 1298 O O . GLY A 1 161 ? -16.828 -11.549 3.188 1.00 73.44 161 GLY A O 1
ATOM 1299 N N . PRO A 1 162 ? -14.778 -11.120 4.014 1.00 78.19 162 PRO A N 1
ATOM 1300 C CA . PRO A 1 162 ? -15.201 -9.969 4.809 1.00 78.19 162 PRO A CA 1
ATOM 1301 C C . PRO A 1 162 ? -15.868 -8.906 3.933 1.00 78.19 162 PRO A C 1
ATOM 1303 O O . PRO A 1 162 ? -15.375 -8.597 2.858 1.00 78.19 162 PRO A O 1
ATOM 1306 N N . THR A 1 163 ? -16.962 -8.304 4.390 1.00 83.12 163 THR A N 1
ATOM 1307 C CA . THR A 1 163 ? -17.654 -7.263 3.619 1.00 83.12 163 THR A CA 1
ATOM 1308 C C . THR A 1 163 ? -16.988 -5.909 3.839 1.00 83.12 163 THR A C 1
ATOM 1310 O O . THR A 1 163 ? -16.776 -5.503 4.978 1.00 83.12 163 THR A O 1
ATOM 1313 N N . ILE A 1 164 ? -16.700 -5.162 2.769 1.00 79.88 164 ILE A N 1
ATOM 1314 C CA . ILE A 1 164 ? -16.203 -3.780 2.890 1.00 79.88 164 ILE A CA 1
ATOM 1315 C C . ILE A 1 164 ? -17.304 -2.885 3.468 1.00 79.88 164 ILE A C 1
ATOM 1317 O O . ILE A 1 164 ? -18.365 -2.717 2.848 1.00 79.88 164 ILE A O 1
ATOM 1321 N N . ARG A 1 165 ? -17.023 -2.269 4.619 1.00 77.00 165 ARG A N 1
ATOM 1322 C CA . ARG A 1 165 ? -17.908 -1.339 5.324 1.00 77.00 165 ARG A CA 1
ATOM 1323 C C . ARG A 1 165 ? -17.502 0.102 5.027 1.00 77.00 165 ARG A C 1
ATOM 1325 O O . ARG A 1 165 ? -16.524 0.597 5.564 1.00 77.00 165 ARG A O 1
ATOM 1332 N N . GLY A 1 166 ? -18.321 0.817 4.265 1.00 73.38 166 GLY A N 1
ATOM 1333 C CA . GLY A 1 166 ? -18.074 2.228 3.959 1.00 73.38 166 GLY A CA 1
ATOM 1334 C C . GLY A 1 166 ? -17.072 2.422 2.821 1.00 73.38 166 GLY A C 1
ATOM 1335 O O . GLY A 1 166 ? -16.999 1.599 1.908 1.00 73.38 166 GLY A O 1
ATOM 1336 N N . ASN A 1 167 ? -16.355 3.546 2.855 1.00 76.56 167 ASN A N 1
ATOM 1337 C CA . ASN A 1 167 ? -15.425 3.938 1.799 1.00 76.56 167 ASN A CA 1
ATOM 1338 C C . ASN A 1 167 ? -14.012 3.447 2.110 1.00 76.56 167 ASN A C 1
ATOM 1340 O O . ASN A 1 167 ? -13.551 3.563 3.244 1.00 76.56 167 ASN A O 1
ATOM 1344 N N . VAL A 1 168 ? -13.320 2.972 1.078 1.00 81.94 168 VAL A N 1
ATOM 1345 C CA . VAL A 1 168 ? -11.870 2.769 1.108 1.00 81.94 168 VAL A CA 1
ATOM 1346 C C . VAL A 1 168 ? -11.193 4.140 1.191 1.00 81.94 168 VAL A C 1
ATOM 1348 O O . VAL A 1 168 ? -11.625 5.078 0.518 1.00 81.94 168 VAL A O 1
ATOM 1351 N N . GLN A 1 169 ? -10.175 4.264 2.040 1.00 85.38 169 GLN A N 1
ATOM 1352 C CA . GLN A 1 169 ? -9.507 5.535 2.322 1.00 85.38 169 GLN A CA 1
ATOM 1353 C C . GLN A 1 169 ? -8.023 5.468 1.961 1.00 85.38 169 GLN A C 1
ATOM 1355 O O . GLN A 1 169 ? -7.352 4.486 2.261 1.00 85.38 169 GLN A O 1
ATOM 1360 N N . ASP A 1 170 ? -7.511 6.534 1.352 1.00 85.75 170 ASP A N 1
ATOM 1361 C CA . ASP A 1 170 ? -6.107 6.683 0.962 1.00 85.75 170 ASP A CA 1
ATOM 1362 C C . ASP A 1 170 ? -5.396 7.687 1.885 1.00 85.75 170 ASP A C 1
ATOM 1364 O O . ASP A 1 170 ? -5.733 8.882 1.934 1.00 85.75 170 ASP A O 1
ATOM 1368 N N . PHE A 1 171 ? -4.401 7.181 2.615 1.00 88.06 171 PHE A N 1
ATOM 1369 C CA . PHE A 1 171 ? -3.527 7.940 3.497 1.00 88.06 171 PHE A CA 1
ATOM 1370 C C . PHE A 1 171 ? -2.106 7.962 2.936 1.00 88.06 171 PHE A C 1
ATOM 1372 O O . PHE A 1 171 ? -1.350 7.000 3.070 1.00 88.06 171 PHE A O 1
ATOM 1379 N N . LYS A 1 172 ? -1.707 9.096 2.359 1.00 88.94 172 LYS A N 1
ATOM 1380 C CA . LYS A 1 172 ? -0.331 9.299 1.893 1.00 88.94 172 LYS A CA 1
ATOM 1381 C C . LYS A 1 172 ? 0.610 9.489 3.081 1.00 88.94 172 LYS A C 1
ATOM 1383 O O . LYS A 1 172 ? 0.265 10.218 4.011 1.00 88.94 172 LYS A O 1
ATOM 1388 N N . PHE A 1 173 ? 1.803 8.897 3.030 1.00 88.81 173 PHE A N 1
ATOM 1389 C CA . PHE A 1 173 ? 2.873 9.237 3.969 1.00 88.81 173 PHE A CA 1
ATOM 1390 C C . PHE A 1 173 ? 3.240 10.722 3.839 1.00 88.81 173 PHE A C 1
ATOM 1392 O O . PHE A 1 173 ? 3.417 11.231 2.734 1.00 88.81 173 PHE A O 1
ATOM 1399 N N . ALA A 1 174 ? 3.323 11.425 4.967 1.00 84.94 174 ALA A N 1
ATOM 1400 C CA . ALA A 1 174 ? 3.460 12.882 5.014 1.00 84.94 174 ALA A CA 1
ATOM 1401 C C . ALA A 1 174 ? 4.786 13.368 5.623 1.00 84.94 174 ALA A C 1
ATOM 1403 O O . ALA A 1 174 ? 4.999 14.574 5.741 1.00 84.94 174 ALA A O 1
ATOM 1404 N N . LYS A 1 175 ? 5.688 12.455 6.004 1.00 83.62 175 LYS A N 1
ATOM 1405 C CA . LYS A 1 175 ? 7.014 12.827 6.511 1.00 83.62 175 LYS A CA 1
ATOM 1406 C C . LYS A 1 175 ? 7.906 13.381 5.395 1.00 83.62 175 LYS A C 1
ATOM 1408 O O . LYS A 1 175 ? 7.907 12.795 4.318 1.00 83.62 175 LYS A O 1
ATOM 1413 N N . PRO A 1 176 ? 8.718 14.426 5.639 1.00 80.19 176 PRO A N 1
ATOM 1414 C CA . PRO A 1 176 ? 9.536 15.067 4.603 1.00 80.19 176 PRO A CA 1
ATOM 1415 C C . PRO A 1 176 ? 10.410 14.119 3.767 1.00 80.19 176 PRO A C 1
ATOM 1417 O O . PRO A 1 176 ? 10.437 14.259 2.547 1.00 80.19 176 PRO A O 1
ATOM 1420 N N . SER A 1 177 ? 11.053 13.134 4.401 1.00 79.94 177 SER A N 1
ATOM 1421 C CA . SER A 1 177 ? 11.867 12.093 3.746 1.00 79.94 177 SER A CA 1
ATOM 1422 C C . SER A 1 177 ? 11.051 11.173 2.831 1.00 79.94 177 SER A C 1
ATOM 1424 O O . SER A 1 177 ? 11.560 10.646 1.851 1.00 79.94 177 SER A O 1
ATOM 1426 N N . LEU A 1 178 ? 9.757 11.010 3.109 1.00 82.50 178 LEU A N 1
ATOM 1427 C CA . LEU A 1 178 ? 8.829 10.190 2.328 1.00 82.50 178 LEU A CA 1
ATOM 1428 C C . LEU A 1 178 ? 8.128 10.989 1.225 1.00 82.50 178 LEU A C 1
ATOM 1430 O O . LEU A 1 178 ? 7.398 10.414 0.421 1.00 82.50 178 LEU A O 1
ATOM 1434 N N . LEU A 1 179 ? 8.349 12.304 1.165 1.00 74.69 179 LEU A N 1
ATOM 1435 C CA . LEU A 1 179 ? 7.723 13.220 0.217 1.00 74.69 179 LEU A CA 1
ATOM 1436 C C . LEU A 1 179 ? 8.621 13.523 -0.988 1.00 74.69 179 LEU A C 1
ATOM 1438 O O . LEU A 1 179 ? 8.764 14.681 -1.343 1.00 74.69 179 LEU A O 1
ATOM 1442 N N . GLY A 1 180 ? 9.236 12.515 -1.615 1.00 63.91 180 GLY A N 1
ATOM 1443 C CA . GLY A 1 180 ? 9.836 12.591 -2.966 1.00 63.91 180 GLY A CA 1
ATOM 1444 C C . GLY A 1 180 ? 10.589 13.884 -3.316 1.00 63.91 180 GLY A C 1
ATOM 1445 O O . GLY A 1 180 ? 10.419 14.402 -4.427 1.00 63.91 180 GLY A O 1
ATOM 1446 N N . ASN A 1 181 ? 11.337 14.434 -2.353 1.00 53.06 181 ASN A N 1
ATOM 1447 C CA . ASN A 1 181 ? 11.796 15.823 -2.384 1.00 53.06 181 ASN A CA 1
ATOM 1448 C C . ASN A 1 181 ? 13.162 16.011 -3.014 1.00 53.06 181 ASN A C 1
ATOM 1450 O O . ASN A 1 181 ? 13.454 17.119 -3.462 1.00 53.06 181 ASN A O 1
ATOM 1454 N N . ASP A 1 182 ? 13.965 14.959 -3.099 1.00 51.75 182 ASP A N 1
ATOM 1455 C CA . ASP A 1 182 ? 15.327 15.153 -3.546 1.00 51.75 182 ASP A CA 1
ATOM 1456 C C . ASP A 1 182 ? 15.392 15.258 -5.060 1.00 51.75 182 ASP A C 1
ATOM 1458 O O . ASP A 1 182 ? 14.879 14.426 -5.824 1.00 51.75 182 ASP A O 1
ATOM 1462 N N . ASP A 1 183 ? 16.099 16.302 -5.482 1.00 48.47 183 ASP A N 1
ATOM 1463 C CA . ASP A 1 183 ? 16.602 16.435 -6.832 1.00 48.47 183 ASP A CA 1
ATOM 1464 C C . ASP A 1 183 ? 17.335 15.161 -7.271 1.00 48.47 183 ASP A C 1
ATOM 1466 O O . ASP A 1 183 ? 17.416 14.951 -8.461 1.00 48.47 183 ASP A O 1
ATOM 1470 N N . GLU A 1 184 ? 17.805 14.269 -6.391 1.00 44.56 184 GLU A N 1
ATOM 1471 C CA . GLU A 1 184 ? 18.422 12.981 -6.755 1.00 44.56 184 GLU A CA 1
ATOM 1472 C C . GLU A 1 184 ? 17.422 11.878 -7.133 1.00 44.56 184 GLU A C 1
ATOM 1474 O O . GLU A 1 184 ? 17.561 11.270 -8.199 1.00 44.56 184 GLU A O 1
ATOM 1479 N N . VAL A 1 185 ? 16.348 11.682 -6.354 1.00 48.31 185 VAL A N 1
ATOM 1480 C CA . VAL A 1 185 ? 15.260 10.745 -6.710 1.00 48.31 185 VAL A CA 1
ATOM 1481 C C . VAL A 1 185 ? 14.598 11.173 -8.029 1.00 48.31 185 VAL A C 1
ATOM 1483 O O . VAL A 1 185 ? 14.146 10.332 -8.811 1.00 48.31 185 VAL A O 1
ATOM 1486 N N . GLN A 1 186 ? 14.586 12.482 -8.322 1.00 45.66 186 GLN A N 1
ATOM 1487 C CA . GLN A 1 186 ? 14.067 13.039 -9.576 1.00 45.66 186 GLN A CA 1
ATOM 1488 C C . GLN A 1 186 ? 15.110 13.167 -10.702 1.00 45.66 186 GLN A C 1
ATOM 1490 O O . GLN A 1 186 ? 14.739 12.949 -11.857 1.00 45.66 186 GLN A O 1
ATOM 1495 N N . LYS A 1 187 ? 16.393 13.449 -10.421 1.00 45.72 187 LYS A N 1
ATOM 1496 C CA . LYS A 1 187 ? 17.490 13.474 -11.419 1.00 45.72 187 LYS A CA 1
ATOM 1497 C C . LYS A 1 187 ? 17.682 12.099 -12.036 1.00 45.72 187 LYS A C 1
ATOM 1499 O O . LYS A 1 187 ? 17.936 12.011 -13.233 1.00 45.72 187 LYS A O 1
ATOM 1504 N N . HIS A 1 188 ? 17.472 11.032 -11.266 1.00 43.91 188 HIS A N 1
ATOM 1505 C CA . HIS A 1 188 ? 17.471 9.681 -11.813 1.00 43.91 188 HIS A CA 1
ATOM 1506 C C . HIS A 1 188 ? 16.186 9.300 -12.565 1.00 43.91 188 HIS A C 1
ATOM 1508 O O . HIS A 1 188 ? 16.222 8.333 -13.323 1.00 43.91 188 HIS A O 1
ATOM 1514 N N . LYS A 1 189 ? 15.059 10.018 -12.406 1.00 50.69 189 LYS A N 1
ATOM 1515 C CA . LYS A 1 189 ? 13.745 9.565 -12.924 1.00 50.69 189 LYS A CA 1
ATOM 1516 C C . LYS A 1 189 ? 12.865 10.656 -13.586 1.00 50.69 189 LYS A C 1
ATOM 1518 O O . LYS A 1 189 ? 11.644 10.529 -13.603 1.00 50.69 189 LYS A O 1
ATOM 1523 N N . GLN A 1 190 ? 13.474 11.694 -14.180 1.00 39.28 190 GLN A N 1
ATOM 1524 C CA . GLN A 1 190 ? 12.886 12.670 -15.134 1.00 39.28 190 GLN A CA 1
ATOM 1525 C C . GLN A 1 190 ? 11.462 13.185 -14.811 1.00 39.28 190 GLN A C 1
ATOM 1527 O O . GLN A 1 190 ? 10.552 13.113 -15.638 1.00 39.28 190 GLN A O 1
ATOM 1532 N N . SER A 1 191 ? 11.244 13.767 -13.630 1.00 42.31 191 SER A N 1
ATOM 1533 C CA . SER A 1 191 ? 9.979 14.457 -13.327 1.00 42.31 191 SER A CA 1
ATOM 1534 C C . SER A 1 191 ? 10.214 15.930 -13.004 1.00 42.31 191 SER A C 1
ATOM 1536 O O . SER A 1 191 ? 10.549 16.283 -11.879 1.00 42.31 191 SER A O 1
ATOM 1538 N N . ILE A 1 192 ? 9.972 16.807 -13.981 1.00 38.94 192 ILE A N 1
ATOM 1539 C CA . ILE A 1 192 ? 10.018 18.265 -13.814 1.00 38.94 192 ILE A CA 1
ATOM 1540 C C . ILE A 1 192 ? 8.717 18.717 -13.131 1.00 38.94 192 ILE A C 1
ATOM 1542 O O . ILE A 1 192 ? 7.715 18.983 -13.791 1.00 38.94 192 ILE A O 1
ATOM 1546 N N . HIS A 1 193 ? 8.705 18.796 -11.799 1.00 48.50 193 HIS A N 1
ATOM 1547 C CA . HIS A 1 193 ? 7.651 19.509 -11.068 1.00 48.50 193 HIS A CA 1
ATOM 1548 C C . HIS A 1 193 ? 8.170 20.857 -10.545 1.00 48.50 193 HIS A C 1
ATOM 1550 O O . HIS A 1 193 ? 9.254 20.939 -9.973 1.00 48.50 193 HIS A O 1
ATOM 1556 N N . ASN A 1 194 ? 7.373 21.911 -10.747 1.00 50.19 194 ASN A N 1
ATOM 1557 C CA . ASN A 1 194 ? 7.667 23.307 -10.402 1.00 50.19 194 ASN A CA 1
ATOM 1558 C C . ASN A 1 194 ? 7.916 23.489 -8.883 1.00 50.19 194 ASN A C 1
ATOM 1560 O O . ASN A 1 194 ? 7.140 22.977 -8.071 1.00 50.19 194 ASN A O 1
ATOM 1564 N N . SER A 1 195 ? 8.969 24.216 -8.484 1.00 53.16 195 SER A N 1
ATOM 1565 C CA . SER A 1 195 ? 9.437 24.315 -7.084 1.00 53.16 195 SER A CA 1
ATOM 1566 C C . SER A 1 195 ? 8.389 24.897 -6.126 1.00 53.16 195 SER A C 1
ATOM 1568 O O . SER A 1 195 ? 8.243 24.422 -5.002 1.00 53.16 195 SER A O 1
ATOM 1570 N N . ALA A 1 196 ? 7.571 25.846 -6.590 1.00 46.78 196 ALA A N 1
ATOM 1571 C CA . ALA A 1 196 ? 6.494 26.437 -5.795 1.00 46.78 196 ALA A CA 1
ATOM 1572 C C . ALA A 1 196 ? 5.384 25.425 -5.449 1.00 46.78 196 ALA A C 1
ATOM 1574 O O . ALA A 1 196 ? 4.866 25.421 -4.331 1.00 46.78 196 ALA A O 1
ATOM 1575 N N . TYR A 1 197 ? 5.052 24.520 -6.378 1.00 53.44 197 TYR A N 1
ATOM 1576 C CA . TYR A 1 197 ? 4.095 23.438 -6.124 1.00 53.44 197 TYR A CA 1
ATOM 1577 C C . TYR A 1 197 ? 4.642 22.445 -5.090 1.00 53.44 197 TYR A C 1
ATOM 1579 O O . TYR A 1 197 ? 3.882 21.966 -4.251 1.00 53.44 197 TYR A O 1
ATOM 1587 N N . LYS A 1 198 ? 5.957 22.176 -5.107 1.00 60.28 198 LYS A N 1
ATOM 1588 C CA . LYS A 1 198 ? 6.634 21.298 -4.138 1.00 60.28 198 LYS A CA 1
ATOM 1589 C C . LYS A 1 198 ? 6.596 21.881 -2.723 1.00 60.28 198 LYS A C 1
ATOM 1591 O O . LYS A 1 198 ? 6.106 21.217 -1.813 1.00 60.28 198 LYS A O 1
ATOM 1596 N N . SER A 1 199 ? 7.017 23.134 -2.547 1.00 62.00 199 SER A N 1
ATOM 1597 C CA . SER A 1 199 ? 6.991 23.805 -1.239 1.00 62.00 199 SER A CA 1
ATOM 1598 C C . SER A 1 199 ? 5.575 23.894 -0.676 1.00 62.00 199 SER A C 1
ATOM 1600 O O . SER A 1 199 ? 5.352 23.589 0.496 1.00 62.00 199 SER A O 1
ATOM 1602 N N . PHE A 1 200 ? 4.598 24.225 -1.527 1.00 61.78 200 PHE A N 1
ATOM 1603 C CA . PHE A 1 200 ? 3.193 24.234 -1.134 1.00 61.78 200 PHE A CA 1
ATOM 1604 C C . PHE A 1 200 ? 2.715 22.838 -0.723 1.00 61.78 200 PHE A C 1
ATOM 1606 O O . PHE A 1 200 ? 2.116 22.686 0.336 1.00 61.78 200 PHE A O 1
ATOM 1613 N N . ARG A 1 201 ? 3.018 21.801 -1.511 1.00 67.88 201 ARG A N 1
ATOM 1614 C CA . ARG A 1 201 ? 2.644 20.411 -1.222 1.00 67.88 201 ARG A CA 1
ATOM 1615 C C . ARG A 1 201 ? 3.247 19.904 0.090 1.00 67.88 201 ARG A C 1
ATOM 1617 O O . ARG A 1 201 ? 2.523 19.283 0.862 1.00 67.88 201 ARG A O 1
ATOM 1624 N N . ASN A 1 202 ? 4.525 20.165 0.348 1.00 67.75 202 ASN A N 1
ATOM 1625 C CA . ASN A 1 202 ? 5.196 19.740 1.579 1.00 67.75 202 ASN A CA 1
ATOM 1626 C C . ASN A 1 202 ? 4.614 20.430 2.806 1.00 67.75 202 ASN A C 1
ATOM 1628 O O . ASN A 1 202 ? 4.296 19.763 3.786 1.00 67.75 202 ASN A O 1
ATOM 1632 N N . TYR A 1 203 ? 4.405 21.746 2.725 1.00 68.38 203 TYR A N 1
ATOM 1633 C CA . TYR A 1 203 ? 3.722 22.498 3.773 1.00 68.38 203 TYR A CA 1
ATOM 1634 C C . TYR A 1 203 ? 2.320 21.933 4.036 1.00 68.38 203 TYR A C 1
ATOM 1636 O O . TYR A 1 203 ? 1.915 21.718 5.177 1.00 68.38 203 TYR A O 1
ATOM 1644 N N . PHE A 1 204 ? 1.587 21.638 2.965 1.00 68.56 204 PHE A N 1
ATOM 1645 C CA . PHE A 1 204 ? 0.223 21.144 3.040 1.00 68.56 204 PHE A CA 1
ATOM 1646 C C . PHE A 1 204 ? 0.147 19.745 3.653 1.00 68.56 204 PHE A C 1
ATOM 1648 O O . PHE A 1 204 ? -0.650 19.533 4.558 1.00 68.56 204 PHE A O 1
ATOM 1655 N N . LEU A 1 205 ? 0.991 18.807 3.216 1.00 68.44 205 LEU A N 1
ATOM 1656 C CA . LEU A 1 205 ? 1.038 17.446 3.761 1.00 68.44 205 LEU A CA 1
ATOM 1657 C C . LEU A 1 205 ? 1.564 17.437 5.200 1.00 68.44 205 LEU A C 1
ATOM 1659 O O . LEU A 1 205 ? 0.976 16.765 6.040 1.00 68.44 205 LEU A O 1
ATOM 1663 N N . GLY A 1 206 ? 2.572 18.256 5.513 1.00 68.06 206 GLY A N 1
ATOM 1664 C CA . GLY A 1 206 ? 3.076 18.435 6.878 1.00 68.06 206 GLY A CA 1
ATOM 1665 C C . GLY A 1 206 ? 2.071 19.087 7.836 1.00 68.06 206 GLY A C 1
ATOM 1666 O O . GLY A 1 206 ? 2.207 18.967 9.051 1.00 68.06 206 GLY A O 1
ATOM 1667 N N . SER A 1 207 ? 1.019 19.735 7.320 1.00 68.38 207 SER A N 1
ATOM 1668 C CA . SER A 1 207 ? -0.041 20.340 8.139 1.00 68.38 207 SER A CA 1
ATOM 1669 C C . SER A 1 207 ? -1.065 19.340 8.699 1.00 68.38 207 SER A C 1
ATOM 1671 O O . SER A 1 207 ? -1.999 19.748 9.391 1.00 68.38 207 SER A O 1
ATOM 1673 N N . SER A 1 208 ? -0.909 18.040 8.422 1.00 71.38 208 SER A N 1
ATOM 1674 C CA . SER A 1 208 ? -1.811 16.988 8.905 1.00 71.38 208 SER A CA 1
ATOM 1675 C C . SER A 1 208 ? -1.724 16.714 10.409 1.00 71.38 208 SER A C 1
ATOM 1677 O O . SER A 1 208 ? -2.607 16.057 10.966 1.00 71.38 208 SER A O 1
ATOM 1679 N N . GLY A 1 209 ? -0.652 17.179 11.063 1.00 69.00 209 GLY A N 1
ATOM 1680 C CA . GLY A 1 209 ? -0.395 16.934 12.482 1.00 69.00 209 GLY A CA 1
ATOM 1681 C C . GLY A 1 209 ? -0.119 15.464 12.831 1.00 69.00 209 GLY A C 1
ATOM 1682 O O . GLY A 1 209 ? -0.225 15.102 14.002 1.00 69.00 209 GLY A O 1
ATOM 1683 N N . CYS A 1 210 ? 0.181 14.620 11.836 1.00 81.88 210 CYS A N 1
ATOM 1684 C CA . CYS A 1 210 ? 0.596 13.221 11.992 1.00 81.88 210 CYS A CA 1
ATOM 1685 C C . CYS A 1 210 ? 1.438 12.769 10.786 1.00 81.88 210 CYS A C 1
ATOM 1687 O O . CYS A 1 210 ? 1.526 13.474 9.783 1.00 81.88 210 CYS A O 1
ATOM 1689 N N . SER A 1 211 ? 2.025 11.573 10.824 1.00 84.88 211 SER A N 1
ATOM 1690 C CA . SER A 1 211 ? 2.843 11.058 9.708 1.00 84.88 211 SER A CA 1
ATOM 1691 C C . SER A 1 211 ? 2.063 10.709 8.426 1.00 84.88 211 SER A C 1
ATOM 1693 O O . SER A 1 211 ? 2.653 10.220 7.459 1.00 84.88 211 SER A O 1
ATOM 1695 N N . PHE A 1 212 ? 0.753 10.968 8.380 1.00 86.12 212 PHE A N 1
ATOM 1696 C CA . PHE A 1 212 ? -0.120 10.669 7.246 1.00 86.12 212 PHE A CA 1
ATOM 1697 C C . PHE A 1 212 ? -0.923 11.888 6.807 1.00 86.12 212 PHE A C 1
ATOM 1699 O O . PHE A 1 212 ? -1.163 12.804 7.587 1.00 86.12 212 PHE A O 1
ATOM 1706 N N . ALA A 1 213 ? -1.404 11.868 5.570 1.00 80.88 213 ALA A N 1
ATOM 1707 C CA . ALA A 1 213 ? -2.316 12.860 5.028 1.00 80.88 213 ALA A CA 1
ATOM 1708 C C . ALA A 1 213 ? -3.464 12.164 4.286 1.00 80.88 213 ALA A C 1
ATOM 1710 O O . ALA A 1 213 ? -3.251 11.526 3.250 1.00 80.88 213 ALA A O 1
ATOM 1711 N N . HIS A 1 214 ? -4.688 12.304 4.801 1.00 80.94 214 HIS A N 1
ATOM 1712 C CA . HIS A 1 214 ? -5.892 11.781 4.159 1.00 80.94 214 HIS A CA 1
ATOM 1713 C C . HIS A 1 214 ? -6.200 12.589 2.896 1.00 80.94 214 HIS A C 1
ATOM 1715 O O . HIS A 1 214 ? -6.546 13.775 2.966 1.00 80.94 214 HIS A O 1
ATOM 1721 N N . GLN A 1 215 ? -6.084 11.950 1.731 1.00 65.00 215 GLN A N 1
ATOM 1722 C CA . GLN A 1 215 ? -6.176 12.657 0.452 1.00 65.00 215 GLN A CA 1
ATOM 1723 C C . GLN A 1 215 ? -7.602 13.097 0.090 1.00 65.00 215 GLN A C 1
ATOM 1725 O O . GLN A 1 215 ? -7.745 14.045 -0.685 1.00 65.00 215 GLN A O 1
ATOM 1730 N N . GLY A 1 216 ? -8.632 12.480 0.685 1.00 59.72 216 GLY A N 1
ATOM 1731 C CA . GLY A 1 216 ? -10.044 12.744 0.401 1.00 59.72 216 GLY A CA 1
ATOM 1732 C C . GLY A 1 216 ? -10.439 12.473 -1.066 1.00 59.72 216 GLY A C 1
ATOM 1733 O O . GLY A 1 216 ? -9.589 12.341 -1.948 1.00 59.72 216 GLY A O 1
ATOM 1734 N N . PRO A 1 217 ? -11.739 12.382 -1.390 1.00 54.00 217 PRO A N 1
ATOM 1735 C CA . PRO A 1 217 ? -12.170 12.234 -2.776 1.00 54.00 217 PRO A CA 1
ATOM 1736 C C . PRO A 1 217 ? -12.037 13.564 -3.536 1.00 54.00 217 PRO A C 1
ATOM 1738 O O . PRO A 1 217 ? -12.657 14.565 -3.170 1.00 54.00 217 PRO A O 1
ATOM 1741 N N . ILE A 1 218 ? -11.289 13.572 -4.643 1.00 47.06 218 ILE A N 1
ATOM 1742 C CA . ILE A 1 218 ? -11.286 14.691 -5.597 1.00 47.06 218 ILE A CA 1
ATOM 1743 C C . ILE A 1 218 ? -12.460 14.485 -6.559 1.00 47.06 218 ILE A C 1
ATOM 1745 O O . ILE A 1 218 ? -12.453 13.553 -7.359 1.00 47.06 218 ILE A O 1
ATOM 1749 N N . LYS A 1 219 ? -13.484 15.345 -6.489 1.00 43.84 219 LYS A N 1
ATOM 1750 C CA . LYS A 1 219 ? -14.625 15.323 -7.421 1.00 43.84 219 LYS A CA 1
ATOM 1751 C C . LYS A 1 219 ? -14.695 16.631 -8.218 1.00 43.84 219 LYS A C 1
ATOM 1753 O O . LYS A 1 219 ? -14.882 17.691 -7.627 1.00 43.84 219 LYS A O 1
ATOM 1758 N N . GLY A 1 220 ? -14.609 16.557 -9.549 1.00 38.03 220 GLY A N 1
ATOM 1759 C CA . GLY A 1 220 ? -15.003 17.648 -10.461 1.00 38.03 220 GLY A CA 1
ATOM 1760 C C . GLY A 1 220 ? -13.875 18.364 -11.225 1.00 38.03 220 GLY A C 1
ATOM 1761 O O . GLY A 1 220 ? -12.696 18.177 -10.940 1.00 38.03 220 GLY A O 1
ATOM 1762 N N . GLY A 1 221 ? -14.277 19.166 -12.225 1.00 40.62 221 GLY A N 1
ATOM 1763 C CA . GLY A 1 221 ? -13.410 19.916 -13.153 1.00 40.62 221 GLY A CA 1
ATOM 1764 C C . GLY A 1 221 ? -12.790 21.206 -12.584 1.00 40.62 221 GLY A C 1
ATOM 1765 O O . GLY A 1 221 ? -12.873 21.476 -11.391 1.00 40.62 221 GLY A O 1
ATOM 1766 N N . TRP A 1 222 ? -12.155 22.022 -13.437 1.00 40.12 222 TRP A N 1
ATOM 1767 C CA . TRP A 1 222 ? -11.234 23.102 -13.023 1.00 40.12 222 TRP A CA 1
ATOM 1768 C C . TRP A 1 222 ? -11.832 24.201 -12.117 1.00 40.12 222 TRP A C 1
ATOM 1770 O O . TRP A 1 222 ? -11.149 24.673 -11.215 1.00 40.12 222 TRP A O 1
ATOM 1780 N N . THR A 1 223 ? -13.112 24.559 -12.261 1.00 46.81 223 THR A N 1
ATOM 1781 C CA . THR A 1 223 ? -13.804 25.520 -11.375 1.00 46.81 223 THR A CA 1
ATOM 1782 C C . THR A 1 223 ? -13.987 24.983 -9.957 1.00 46.81 223 THR A C 1
ATOM 1784 O O . THR A 1 223 ? -14.043 25.747 -8.997 1.00 46.81 223 THR A O 1
ATOM 1787 N N . MET A 1 224 ? -13.999 23.659 -9.799 1.00 53.72 224 MET A N 1
ATOM 1788 C CA . MET A 1 224 ? -14.005 22.993 -8.501 1.00 53.72 224 MET A CA 1
ATOM 1789 C C . MET A 1 224 ? -12.602 22.870 -7.901 1.00 53.72 224 MET A C 1
ATOM 1791 O O . MET A 1 224 ? -12.493 22.441 -6.761 1.00 53.72 224 MET A O 1
ATOM 1795 N N . TRP A 1 225 ? -11.524 23.244 -8.602 1.00 52.66 225 TRP A N 1
ATOM 1796 C CA . TRP A 1 225 ? -10.151 23.051 -8.118 1.00 52.66 225 TRP A CA 1
ATOM 1797 C C . TRP A 1 225 ? -9.847 23.842 -6.841 1.00 52.66 225 TRP A C 1
ATOM 1799 O O . TRP A 1 225 ? -9.269 23.280 -5.913 1.00 52.66 225 TRP A O 1
ATOM 1809 N N . ILE A 1 226 ? -10.286 25.102 -6.744 1.00 59.16 226 ILE A N 1
ATOM 1810 C CA . ILE A 1 226 ? -10.084 25.927 -5.538 1.00 59.16 226 ILE A CA 1
ATOM 1811 C C . ILE A 1 226 ? -10.862 25.327 -4.358 1.00 59.16 226 ILE A C 1
ATOM 1813 O O . ILE A 1 226 ? -10.296 25.079 -3.295 1.00 59.16 226 ILE A O 1
ATOM 1817 N N . ILE A 1 227 ? -12.141 24.999 -4.569 1.00 61.28 227 ILE A N 1
ATOM 1818 C CA . ILE A 1 227 ? -13.011 24.385 -3.552 1.00 61.28 227 ILE A CA 1
ATOM 1819 C C . ILE A 1 227 ? -12.467 23.016 -3.120 1.00 61.28 227 ILE A C 1
ATOM 1821 O O . ILE A 1 227 ? -12.429 22.707 -1.930 1.00 61.28 227 ILE A O 1
ATOM 1825 N N . ASN A 1 228 ? -12.006 22.200 -4.066 1.00 63.25 228 ASN A N 1
ATOM 1826 C CA . ASN A 1 228 ? -11.418 20.890 -3.806 1.00 63.25 228 ASN A CA 1
ATOM 1827 C C . ASN A 1 228 ? -10.076 21.005 -3.084 1.00 63.25 228 ASN A C 1
ATOM 1829 O O . ASN A 1 228 ? -9.804 20.191 -2.211 1.00 63.25 228 ASN A O 1
ATOM 1833 N N . SER A 1 229 ? -9.268 22.022 -3.385 1.00 65.00 229 SER A N 1
ATOM 1834 C CA . SER A 1 229 ? -8.012 22.286 -2.676 1.00 65.00 229 SER A CA 1
ATOM 1835 C C . SER A 1 229 ? -8.278 22.688 -1.227 1.00 65.00 229 SER A C 1
ATOM 1837 O O . SER A 1 229 ? -7.665 22.136 -0.320 1.00 65.00 229 SER A O 1
ATOM 1839 N N . ILE A 1 230 ? -9.265 23.554 -0.980 1.00 68.25 230 ILE A N 1
ATOM 1840 C CA . ILE A 1 230 ? -9.689 23.924 0.379 1.00 68.25 230 ILE A CA 1
ATOM 1841 C C . ILE A 1 230 ? -10.248 22.704 1.130 1.00 68.25 230 ILE A C 1
ATOM 1843 O O . ILE A 1 230 ? -9.856 22.437 2.263 1.00 68.25 230 ILE A O 1
ATOM 1847 N N . ARG A 1 231 ? -11.119 21.904 0.506 1.00 67.50 231 ARG A N 1
ATOM 1848 C CA . ARG A 1 231 ? -11.638 20.664 1.115 1.00 67.50 231 ARG A CA 1
ATOM 1849 C C . ARG A 1 231 ? -10.528 19.663 1.421 1.00 67.50 231 ARG A C 1
ATOM 1851 O O . ARG A 1 231 ? -10.539 19.055 2.488 1.00 67.50 231 ARG A O 1
ATOM 1858 N N . ARG A 1 232 ? -9.555 19.520 0.521 1.00 67.50 232 ARG A N 1
ATOM 1859 C CA . ARG A 1 232 ? -8.376 18.673 0.723 1.00 67.50 232 ARG A CA 1
ATOM 1860 C C . ARG A 1 232 ? -7.536 19.168 1.897 1.00 67.50 232 ARG A C 1
ATOM 1862 O O . ARG A 1 232 ? -7.048 18.349 2.661 1.00 67.50 232 ARG A O 1
ATOM 1869 N N . PHE A 1 233 ? -7.429 20.481 2.092 1.00 71.50 233 PHE A N 1
ATOM 1870 C CA . PHE A 1 233 ? -6.729 21.053 3.243 1.00 71.50 233 PHE A CA 1
ATOM 1871 C C . PHE A 1 233 ? -7.392 20.661 4.556 1.00 71.50 233 PHE A C 1
ATOM 1873 O O . PHE A 1 233 ? -6.726 20.177 5.467 1.00 71.50 233 PHE A O 1
ATOM 1880 N N . PHE A 1 234 ? -8.715 20.818 4.634 1.00 74.56 234 PHE A N 1
ATOM 1881 C CA . PHE A 1 234 ? -9.475 20.404 5.808 1.00 74.56 234 PHE A CA 1
ATOM 1882 C C . PHE A 1 234 ? -9.399 18.891 6.029 1.00 74.56 234 PHE A C 1
ATOM 1884 O O . PHE A 1 234 ? -9.211 18.464 7.162 1.00 74.56 234 PHE A O 1
ATOM 1891 N N . SER A 1 235 ? -9.468 18.082 4.966 1.00 71.38 235 SER A N 1
ATOM 1892 C CA . SER A 1 235 ? -9.263 16.628 5.045 1.00 71.38 235 SER A CA 1
ATOM 1893 C C . SER A 1 235 ? -7.901 16.284 5.645 1.00 71.38 235 SER A C 1
ATOM 1895 O O . SER A 1 235 ? -7.813 15.462 6.553 1.00 71.38 235 SER A O 1
ATOM 1897 N N . ILE A 1 236 ? -6.845 16.963 5.193 1.00 75.56 236 ILE A N 1
ATOM 1898 C CA . ILE A 1 236 ? -5.485 16.727 5.669 1.00 75.56 236 ILE A CA 1
ATOM 1899 C C . ILE A 1 236 ? -5.325 17.170 7.120 1.00 75.56 236 ILE A C 1
ATOM 1901 O O . ILE A 1 236 ? -4.856 16.374 7.929 1.00 75.56 236 ILE A O 1
ATOM 1905 N N . ARG A 1 237 ? -5.793 18.364 7.492 1.00 76.69 237 ARG A N 1
ATOM 1906 C CA . ARG A 1 237 ? -5.798 18.816 8.894 1.00 76.69 237 ARG A CA 1
ATOM 1907 C C . ARG A 1 237 ? -6.590 17.893 9.817 1.00 76.69 237 ARG A C 1
ATOM 1909 O O . ARG A 1 237 ? -6.228 17.721 10.975 1.00 76.69 237 ARG A O 1
ATOM 1916 N N . ASN A 1 238 ? -7.636 17.262 9.294 1.00 82.75 238 ASN A N 1
ATOM 1917 C CA . ASN A 1 238 ? -8.462 16.319 10.036 1.00 82.75 238 ASN A CA 1
ATOM 1918 C C . ASN A 1 238 ? -7.953 14.871 9.955 1.00 82.75 238 ASN A C 1
ATOM 1920 O O . ASN A 1 238 ? -8.619 13.988 10.490 1.00 82.75 238 ASN A O 1
ATOM 1924 N N . THR A 1 239 ? -6.785 14.597 9.353 1.00 85.38 239 THR A N 1
ATOM 1925 C CA . THR A 1 239 ? -6.289 13.222 9.135 1.00 85.38 239 THR A CA 1
ATOM 1926 C C . THR A 1 239 ? -6.270 12.407 10.422 1.00 85.38 239 THR A C 1
ATOM 1928 O O . THR A 1 239 ? -6.796 11.297 10.451 1.00 85.38 239 THR A O 1
ATOM 1931 N N . LYS A 1 240 ? -5.739 12.966 11.516 1.00 86.06 240 LYS A N 1
ATOM 1932 C CA . LYS A 1 240 ? -5.707 12.283 12.817 1.00 86.06 240 LYS A CA 1
ATOM 1933 C C . LYS A 1 240 ? -7.110 11.962 13.349 1.00 86.06 240 LYS A C 1
ATOM 1935 O O . LYS A 1 240 ? -7.310 10.906 13.944 1.00 86.06 240 LYS A O 1
ATOM 1940 N N . SER A 1 241 ? -8.088 12.844 13.125 1.00 86.06 241 SER A N 1
ATOM 1941 C CA . SER A 1 241 ? -9.488 12.591 13.490 1.00 86.06 241 SER A CA 1
ATOM 1942 C C . SER A 1 241 ? -10.107 11.497 12.619 1.00 86.06 241 SER A C 1
ATOM 1944 O O . SER A 1 241 ? -10.747 10.599 13.155 1.00 86.06 241 SER A O 1
ATOM 1946 N N . GLU A 1 242 ? -9.871 11.514 11.306 1.00 85.94 242 GLU A N 1
ATOM 1947 C CA . GLU A 1 242 ? -10.358 10.475 10.390 1.00 85.94 242 GLU A CA 1
ATOM 1948 C C . GLU A 1 242 ? -9.759 9.098 10.710 1.00 85.94 242 GLU A C 1
ATOM 1950 O O . GLU A 1 242 ? -10.486 8.107 10.754 1.00 85.94 242 GLU A O 1
ATOM 1955 N N . LEU A 1 243 ? -8.465 9.033 11.045 1.00 88.12 243 LEU A N 1
ATOM 1956 C CA . LEU A 1 243 ? -7.833 7.807 11.539 1.00 88.12 243 LEU A CA 1
ATOM 1957 C C . LEU A 1 243 ? -8.518 7.299 12.815 1.00 88.12 243 LEU A C 1
ATOM 1959 O O . LEU A 1 243 ? -8.859 6.122 12.894 1.00 88.12 243 LEU A O 1
ATOM 1963 N N . ARG A 1 244 ? -8.790 8.179 13.788 1.00 88.94 244 ARG A N 1
ATOM 1964 C CA . ARG A 1 244 ? -9.477 7.802 15.036 1.00 88.94 244 ARG A CA 1
ATOM 1965 C C . ARG A 1 244 ? -10.893 7.271 14.800 1.00 88.94 244 ARG A C 1
ATOM 1967 O O . ARG A 1 244 ? -11.244 6.250 15.389 1.00 88.94 244 ARG A O 1
ATOM 1974 N N . LYS A 1 245 ? -11.668 7.876 13.893 1.00 88.00 245 LYS A N 1
ATOM 1975 C CA . LYS A 1 245 ? -13.024 7.407 13.536 1.00 88.00 245 LYS A CA 1
ATOM 1976 C C . LYS A 1 245 ? -13.041 5.958 13.049 1.00 88.00 245 LYS A C 1
ATOM 1978 O O . LYS A 1 245 ? -13.992 5.225 13.325 1.00 88.00 245 LYS A O 1
ATOM 1983 N N . ASN A 1 246 ? -11.984 5.520 12.361 1.00 86.44 246 ASN A N 1
ATOM 1984 C CA . ASN A 1 246 ? -11.862 4.128 11.929 1.00 86.44 246 ASN A CA 1
ATOM 1985 C C . ASN A 1 246 ? -11.727 3.148 13.113 1.00 86.44 246 ASN A C 1
ATOM 1987 O O . ASN A 1 246 ? -12.138 1.994 12.998 1.00 86.44 246 ASN A O 1
ATOM 1991 N N . PHE A 1 247 ? -11.195 3.594 14.255 1.00 91.06 247 PHE A N 1
ATOM 1992 C CA . PHE A 1 247 ? -10.938 2.758 15.435 1.00 91.06 247 PHE A CA 1
ATOM 1993 C C . PHE A 1 247 ? -12.053 2.832 16.485 1.00 91.06 247 PHE A C 1
ATOM 1995 O O . PHE A 1 247 ? -12.230 1.896 17.261 1.00 91.06 247 PHE A O 1
ATOM 2002 N N . GLU A 1 248 ? -12.827 3.919 16.519 1.00 85.94 248 GLU A N 1
ATOM 2003 C CA . GLU A 1 248 ? -13.891 4.151 17.512 1.00 85.94 248 GLU A CA 1
ATOM 2004 C C . GLU A 1 248 ? -14.929 3.019 17.559 1.00 85.94 248 GLU A C 1
ATOM 2006 O O . GLU A 1 248 ? -15.368 2.598 18.633 1.00 85.94 248 GLU A O 1
ATOM 2011 N N . ASN A 1 249 ? -15.271 2.468 16.394 1.00 83.88 249 ASN A N 1
ATOM 2012 C CA . ASN A 1 249 ? -16.257 1.397 16.267 1.00 83.88 249 ASN A CA 1
ATOM 2013 C C . ASN A 1 249 ? -15.682 -0.010 16.497 1.00 83.88 249 ASN A C 1
ATOM 2015 O O . ASN A 1 249 ? -16.423 -0.983 16.376 1.00 83.88 249 ASN A O 1
ATOM 2019 N N . MET A 1 250 ? -14.387 -0.134 16.802 1.00 90.94 250 MET A N 1
ATOM 2020 C CA . MET A 1 250 ? -13.745 -1.428 17.023 1.00 90.94 250 MET A CA 1
ATOM 2021 C C . MET A 1 250 ? -13.775 -1.846 18.484 1.00 90.94 250 MET A C 1
ATOM 2023 O O . MET A 1 250 ? -13.472 -1.054 19.375 1.00 90.94 250 MET A O 1
ATOM 2027 N N . GLU A 1 251 ? -14.082 -3.105 18.747 1.00 91.38 251 GLU A N 1
ATOM 2028 C CA . GLU A 1 251 ? -14.017 -3.686 20.083 1.00 91.38 251 GLU A CA 1
ATOM 2029 C C . GLU A 1 251 ? -12.585 -4.064 20.485 1.00 91.38 251 GLU A C 1
ATOM 2031 O O . GLU A 1 251 ? -11.684 -4.204 19.659 1.00 91.38 251 GLU A O 1
ATOM 2036 N N . VAL A 1 252 ? -12.355 -4.261 21.786 1.00 92.00 252 VAL A N 1
ATOM 2037 C CA . VAL A 1 252 ? -11.026 -4.581 22.347 1.00 92.00 252 VAL A CA 1
ATOM 2038 C C . VAL A 1 252 ? -10.324 -5.752 21.624 1.00 92.00 252 VAL A C 1
ATOM 2040 O O . VAL A 1 252 ? -9.134 -5.620 21.308 1.00 92.00 252 VAL A O 1
ATOM 2043 N N . PRO A 1 253 ? -10.998 -6.876 21.291 1.00 90.88 253 PRO A N 1
ATOM 2044 C CA . PRO A 1 253 ? -10.367 -7.958 20.531 1.00 90.88 253 PRO A CA 1
ATOM 2045 C C . PRO A 1 253 ? -9.950 -7.551 19.109 1.00 90.88 253 PRO A C 1
ATOM 2047 O O . PRO A 1 253 ? -8.920 -8.008 18.618 1.00 90.88 253 PRO A O 1
ATOM 2050 N N . GLU A 1 254 ? -10.725 -6.681 18.463 1.00 93.12 254 GLU A N 1
ATOM 2051 C CA . GLU A 1 254 ? -10.485 -6.198 17.098 1.00 93.12 254 GLU A CA 1
ATOM 2052 C C . GLU A 1 254 ? -9.302 -5.237 17.072 1.00 93.12 254 GLU A C 1
ATOM 2054 O O . GLU A 1 254 ? -8.376 -5.418 16.282 1.00 93.12 254 GLU A O 1
ATOM 2059 N N . LEU A 1 255 ? -9.270 -4.283 18.006 1.00 94.19 255 LEU A N 1
ATOM 2060 C CA . LEU A 1 255 ? -8.131 -3.387 18.209 1.00 94.19 255 LEU A CA 1
ATOM 2061 C C . LEU A 1 255 ? -6.851 -4.189 18.468 1.00 94.19 255 LEU A C 1
ATOM 2063 O O . LEU A 1 255 ? -5.819 -3.931 17.858 1.00 94.19 255 LEU A O 1
ATOM 2067 N N . THR A 1 256 ? -6.922 -5.227 19.308 1.00 94.50 256 THR A N 1
ATOM 2068 C CA . THR A 1 256 ? -5.775 -6.108 19.588 1.00 94.50 256 THR A CA 1
ATOM 2069 C C . THR A 1 256 ? -5.264 -6.799 18.322 1.00 94.50 256 THR A C 1
ATOM 2071 O O . THR A 1 256 ? -4.054 -6.877 18.098 1.00 94.50 256 THR A O 1
ATOM 2074 N N . GLN A 1 257 ? -6.171 -7.315 17.490 1.00 93.56 257 GLN A N 1
ATOM 2075 C CA . GLN A 1 257 ? -5.815 -7.976 16.237 1.00 93.56 257 GLN A CA 1
ATOM 2076 C C . GLN A 1 257 ? -5.181 -6.996 15.239 1.00 93.56 257 GLN A C 1
ATOM 2078 O O . GLN A 1 257 ? -4.129 -7.310 14.679 1.00 93.56 257 GLN A O 1
ATOM 2083 N N . ASN A 1 258 ? -5.769 -5.812 15.058 1.00 94.81 258 ASN A N 1
ATOM 2084 C CA . ASN A 1 258 ? -5.244 -4.784 14.157 1.00 94.81 258 ASN A CA 1
ATOM 2085 C C . ASN A 1 258 ? -3.872 -4.273 14.619 1.00 94.81 258 ASN A C 1
ATOM 2087 O O . ASN A 1 258 ? -2.951 -4.206 13.809 1.00 94.81 258 ASN A O 1
ATOM 2091 N N . ILE A 1 259 ? -3.683 -4.022 15.922 1.00 96.50 259 ILE A N 1
ATOM 2092 C CA . ILE A 1 259 ? -2.379 -3.643 16.493 1.00 96.50 259 ILE A CA 1
ATOM 2093 C C . ILE A 1 259 ? -1.325 -4.713 16.184 1.00 96.50 259 ILE A C 1
ATOM 2095 O O . ILE A 1 259 ? -0.219 -4.389 15.756 1.00 96.50 259 ILE A O 1
ATOM 2099 N N . ARG A 1 260 ? -1.651 -6.001 16.361 1.00 96.50 260 ARG A N 1
ATOM 2100 C CA . ARG A 1 260 ? -0.727 -7.101 16.028 1.00 96.50 260 ARG A CA 1
ATOM 2101 C C . ARG A 1 260 ? -0.399 -7.145 14.535 1.00 96.50 260 ARG A C 1
ATOM 2103 O O . ARG A 1 260 ? 0.755 -7.389 14.193 1.00 96.50 260 ARG A O 1
ATOM 2110 N N . SER A 1 261 ? -1.385 -6.914 13.668 1.00 95.56 261 SER A N 1
ATOM 2111 C CA . SER A 1 261 ? -1.178 -6.836 12.217 1.00 95.56 261 SER A CA 1
ATOM 2112 C C . SER A 1 261 ? -0.234 -5.685 11.851 1.00 95.56 261 SER A C 1
ATOM 2114 O O . SER A 1 261 ? 0.756 -5.892 11.156 1.00 95.56 261 SER A O 1
ATOM 2116 N N . LEU A 1 262 ? -0.453 -4.499 12.424 1.00 97.06 262 LEU A N 1
ATOM 2117 C CA . LEU A 1 262 ? 0.403 -3.330 12.222 1.00 97.06 262 LEU A CA 1
ATOM 2118 C C . LEU A 1 262 ? 1.834 -3.532 12.731 1.00 97.06 262 LEU A C 1
ATOM 2120 O O . LEU A 1 262 ? 2.775 -3.078 12.087 1.00 97.06 262 LEU A O 1
ATOM 2124 N N . ILE A 1 263 ? 2.031 -4.236 13.851 1.00 97.88 263 ILE A N 1
ATOM 2125 C CA . ILE A 1 263 ? 3.378 -4.586 14.334 1.00 97.88 263 ILE A CA 1
ATOM 2126 C C . ILE A 1 263 ? 4.101 -5.469 13.311 1.00 97.88 263 ILE A C 1
ATOM 2128 O O . ILE A 1 263 ? 5.268 -5.221 13.011 1.00 97.88 263 ILE A O 1
ATOM 2132 N N . LYS A 1 264 ? 3.413 -6.469 12.743 1.00 98.00 264 LYS A N 1
ATOM 2133 C CA . LYS A 1 264 ? 3.983 -7.306 11.677 1.00 98.00 264 LYS A CA 1
ATOM 2134 C C . LYS A 1 264 ? 4.289 -6.488 10.426 1.00 98.00 264 LYS A C 1
ATOM 2136 O O . LYS A 1 264 ? 5.341 -6.693 9.832 1.00 98.00 264 LYS A O 1
ATOM 2141 N N . PHE A 1 265 ? 3.414 -5.555 10.056 1.00 98.06 265 PHE A N 1
ATOM 2142 C CA . PHE A 1 265 ? 3.635 -4.678 8.910 1.00 98.06 265 PHE A CA 1
ATOM 2143 C C . PHE A 1 265 ? 4.853 -3.771 9.116 1.00 98.06 265 PHE A C 1
ATOM 2145 O O . PHE A 1 265 ? 5.723 -3.701 8.256 1.00 98.06 265 PHE A O 1
ATOM 2152 N N . LYS A 1 266 ? 4.981 -3.152 10.294 1.00 97.94 266 LYS A N 1
ATOM 2153 C CA . LYS A 1 266 ? 6.152 -2.348 10.660 1.00 97.94 266 LYS A CA 1
ATOM 2154 C C . LYS A 1 266 ? 7.453 -3.145 10.548 1.00 97.94 266 LYS A C 1
ATOM 2156 O O . LYS A 1 266 ? 8.433 -2.639 10.011 1.00 97.94 266 LYS A O 1
ATOM 2161 N N . ASN A 1 267 ? 7.464 -4.376 11.057 1.00 97.81 267 ASN A N 1
ATOM 2162 C CA . ASN A 1 267 ? 8.642 -5.237 10.969 1.00 97.81 267 ASN A CA 1
ATOM 2163 C C . ASN A 1 267 ? 8.939 -5.608 9.511 1.00 97.81 267 ASN A C 1
ATOM 2165 O O . ASN A 1 267 ? 10.078 -5.490 9.087 1.00 97.81 267 ASN A O 1
ATOM 2169 N N . ALA A 1 268 ? 7.914 -5.926 8.714 1.00 97.94 268 ALA A N 1
ATOM 2170 C CA . ALA A 1 268 ? 8.087 -6.184 7.287 1.00 97.94 268 ALA A CA 1
ATOM 2171 C C . ALA A 1 268 ? 8.684 -4.986 6.529 1.00 97.94 268 ALA A C 1
ATOM 2173 O O . ALA A 1 268 ? 9.497 -5.198 5.641 1.00 97.94 268 ALA A O 1
ATOM 2174 N N . ILE A 1 269 ? 8.338 -3.743 6.894 1.00 97.44 269 ILE A N 1
ATOM 2175 C CA . ILE A 1 269 ? 8.979 -2.539 6.335 1.00 97.44 269 ILE A CA 1
ATOM 2176 C C . ILE A 1 269 ? 10.468 -2.498 6.690 1.00 97.44 269 ILE A C 1
ATOM 2178 O O . ILE A 1 269 ? 11.285 -2.244 5.811 1.00 97.44 269 ILE A O 1
ATOM 2182 N N . ARG A 1 270 ? 10.827 -2.750 7.955 1.00 96.62 270 ARG A N 1
ATOM 2183 C CA . ARG A 1 270 ? 12.227 -2.732 8.422 1.00 96.62 270 ARG A CA 1
ATOM 2184 C C . ARG A 1 270 ? 13.079 -3.845 7.817 1.00 96.62 270 ARG A C 1
ATOM 2186 O O . ARG A 1 270 ? 14.249 -3.624 7.536 1.00 96.62 270 ARG A O 1
ATOM 2193 N N . ASP A 1 271 ? 12.481 -5.009 7.604 1.00 96.44 271 ASP A N 1
ATOM 2194 C CA . ASP A 1 271 ? 13.159 -6.183 7.054 1.00 96.44 271 ASP A CA 1
ATOM 2195 C C . ASP A 1 271 ? 13.179 -6.176 5.511 1.00 96.44 271 ASP A C 1
ATOM 2197 O O . ASP A 1 271 ? 13.819 -7.026 4.891 1.00 96.44 271 ASP A O 1
ATOM 2201 N N . SER A 1 272 ? 12.465 -5.239 4.876 1.00 97.00 272 SER A N 1
ATOM 2202 C CA . SER A 1 272 ? 12.386 -5.122 3.419 1.00 97.00 272 SER A CA 1
ATOM 2203 C C . SER A 1 272 ? 13.683 -4.587 2.814 1.00 97.00 272 SER A C 1
ATOM 2205 O O . SER A 1 272 ? 14.370 -3.741 3.386 1.00 97.00 272 SER A O 1
ATOM 2207 N N . ASN A 1 273 ? 13.984 -5.020 1.592 1.00 95.88 273 ASN A N 1
ATOM 2208 C CA . ASN A 1 273 ? 15.000 -4.383 0.755 1.00 95.88 273 ASN A CA 1
ATOM 2209 C C . ASN A 1 273 ? 14.418 -3.286 -0.145 1.00 95.88 273 ASN A C 1
ATOM 2211 O O . ASN A 1 273 ? 15.108 -2.828 -1.055 1.00 95.88 273 ASN A O 1
ATOM 2215 N N . PHE A 1 274 ? 13.170 -2.871 0.080 1.00 95.19 274 PHE A N 1
ATOM 2216 C CA . PHE A 1 274 ? 12.475 -1.887 -0.737 1.00 95.19 274 PHE A CA 1
ATOM 2217 C C . PHE A 1 274 ? 11.855 -0.785 0.121 1.00 95.19 274 PHE A C 1
ATOM 2219 O O . PHE A 1 274 ? 11.374 -1.008 1.229 1.00 95.19 274 PHE A O 1
ATOM 2226 N N . THR A 1 275 ? 11.836 0.423 -0.429 1.00 92.75 275 THR A N 1
ATOM 2227 C CA . THR A 1 275 ? 11.127 1.581 0.123 1.00 92.75 275 THR A CA 1
ATOM 2228 C C . THR A 1 275 ? 10.535 2.391 -1.027 1.00 92.75 275 THR A C 1
ATOM 2230 O O . THR A 1 275 ? 10.793 2.096 -2.196 1.00 92.75 275 THR A O 1
ATOM 2233 N N . SER A 1 276 ? 9.709 3.392 -0.737 1.00 90.62 276 SER A N 1
ATOM 2234 C CA . SER A 1 276 ? 9.131 4.249 -1.774 1.00 90.62 276 SER A CA 1
ATOM 2235 C C . SER A 1 276 ? 8.864 5.657 -1.279 1.00 90.62 276 SER A C 1
ATOM 2237 O O . SER A 1 276 ? 8.210 5.871 -0.267 1.00 90.62 276 SER A O 1
ATOM 2239 N N . ALA A 1 277 ? 9.269 6.655 -2.049 1.00 87.00 277 ALA A N 1
ATOM 2240 C CA . ALA A 1 277 ? 8.721 7.984 -1.835 1.00 87.00 277 ALA A CA 1
ATOM 2241 C C . ALA A 1 277 ? 7.271 8.028 -2.337 1.00 87.00 277 ALA A C 1
ATOM 2243 O O . ALA A 1 277 ? 6.874 7.255 -3.212 1.00 87.00 277 ALA A O 1
ATOM 2244 N N . ASP A 1 278 ? 6.483 8.963 -1.812 1.00 82.25 278 ASP A N 1
ATOM 2245 C CA . ASP A 1 278 ? 5.155 9.305 -2.316 1.00 82.25 278 ASP A CA 1
ATOM 2246 C C . ASP A 1 278 ? 4.126 8.167 -2.350 1.00 82.25 278 ASP A C 1
ATOM 2248 O O . ASP A 1 278 ? 3.067 8.331 -2.966 1.00 82.25 278 ASP A O 1
ATOM 2252 N N . SER A 1 279 ? 4.396 7.074 -1.641 1.00 90.06 279 SER A N 1
ATOM 2253 C CA . SER A 1 279 ? 3.488 5.948 -1.475 1.00 90.06 279 SER A CA 1
ATOM 2254 C C . SER A 1 279 ? 2.351 6.267 -0.505 1.00 90.06 279 SER A C 1
ATOM 2256 O O . SER A 1 279 ? 2.371 7.251 0.250 1.00 90.06 279 SER A O 1
ATOM 2258 N N . SER A 1 280 ? 1.357 5.389 -0.509 1.00 90.94 280 SER A N 1
ATOM 2259 C CA . SER A 1 280 ? 0.137 5.530 0.277 1.00 90.94 280 SER A CA 1
ATOM 2260 C C . SER A 1 280 ? -0.218 4.245 1.011 1.00 90.94 280 SER A C 1
ATOM 2262 O O . SER A 1 280 ? 0.119 3.146 0.572 1.00 90.94 280 SER A O 1
ATOM 2264 N N . LEU A 1 281 ? -0.944 4.392 2.117 1.00 93.00 281 LEU A N 1
ATOM 2265 C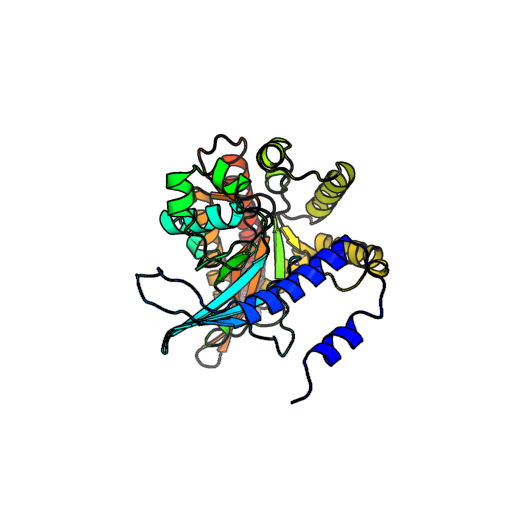 CA . LEU A 1 281 ? -1.659 3.314 2.780 1.00 93.00 281 LEU A CA 1
ATOM 2266 C C . LEU A 1 281 ? -3.134 3.372 2.397 1.00 93.00 281 LEU A C 1
ATOM 2268 O O . LEU A 1 281 ? -3.835 4.342 2.687 1.00 93.00 281 LEU A O 1
ATOM 2272 N N . LEU A 1 282 ? -3.605 2.298 1.783 1.00 90.75 282 LEU A N 1
ATOM 2273 C CA . LEU A 1 282 ? -5.002 2.054 1.502 1.00 90.75 282 LEU A CA 1
ATOM 2274 C C . LEU A 1 282 ? -5.639 1.352 2.703 1.00 90.75 282 LEU A C 1
ATOM 2276 O O . LEU A 1 282 ? -5.275 0.226 3.045 1.00 90.75 282 LEU A O 1
ATOM 2280 N N . PHE A 1 283 ? -6.583 2.030 3.344 1.00 91.38 283 PHE A N 1
ATOM 2281 C CA . PHE A 1 283 ? -7.367 1.518 4.460 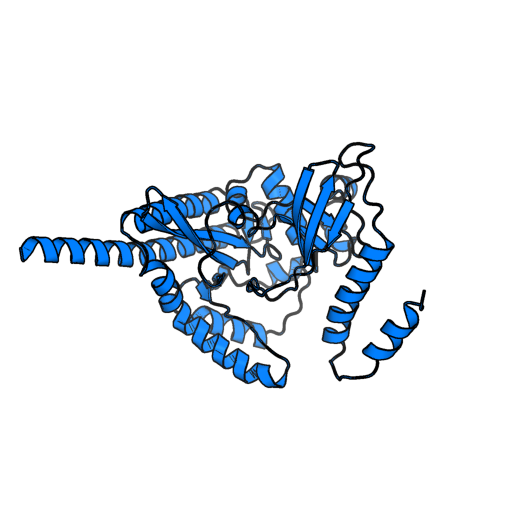1.00 91.38 283 PHE A CA 1
ATOM 2282 C C . PHE A 1 283 ? -8.675 0.955 3.921 1.00 91.38 283 PHE A C 1
ATOM 2284 O O . PHE A 1 283 ? -9.493 1.678 3.345 1.00 91.38 283 PHE A O 1
ATOM 2291 N N . ILE A 1 284 ? -8.879 -0.339 4.140 1.00 89.44 284 ILE A N 1
ATOM 2292 C CA . ILE A 1 284 ? -10.052 -1.079 3.691 1.00 89.44 284 ILE A CA 1
ATOM 2293 C C . ILE A 1 284 ? -10.824 -1.516 4.945 1.00 89.44 284 ILE A C 1
ATOM 2295 O O . ILE A 1 284 ? -10.529 -2.563 5.531 1.00 89.44 284 ILE A O 1
ATOM 2299 N N . PRO A 1 285 ? -11.786 -0.706 5.418 1.00 88.50 285 PRO A N 1
ATOM 2300 C CA . PRO A 1 285 ? -12.640 -1.079 6.540 1.00 88.50 285 PRO A CA 1
ATOM 2301 C C . PRO A 1 285 ? -13.510 -2.283 6.166 1.00 88.50 285 PRO A C 1
ATOM 2303 O O . PRO A 1 285 ? -14.232 -2.265 5.168 1.00 88.50 285 PRO A O 1
ATOM 2306 N N . THR A 1 286 ? -13.460 -3.336 6.975 1.00 89.81 286 THR A N 1
ATOM 2307 C CA . THR A 1 286 ? -14.142 -4.609 6.719 1.00 89.81 286 THR A CA 1
ATOM 2308 C C . THR A 1 286 ? -14.960 -5.069 7.916 1.00 89.81 286 THR A C 1
ATOM 2310 O O . THR A 1 286 ? -14.683 -4.725 9.067 1.00 89.81 286 THR A O 1
ATOM 2313 N N . THR A 1 287 ? -15.983 -5.872 7.644 1.00 88.00 287 THR A N 1
ATOM 2314 C CA . THR A 1 287 ? -16.770 -6.571 8.654 1.00 88.00 287 THR A CA 1
ATOM 2315 C C . THR A 1 287 ? -16.804 -8.067 8.383 1.00 88.00 287 THR A C 1
ATOM 2317 O O . THR A 1 287 ? -16.921 -8.517 7.244 1.00 88.00 287 THR A O 1
ATOM 2320 N N . THR A 1 288 ? -16.729 -8.857 9.449 1.00 85.94 288 THR A N 1
ATOM 2321 C CA . THR A 1 288 ? -16.974 -10.304 9.404 1.00 85.94 288 THR A CA 1
ATOM 2322 C C . THR A 1 288 ? -18.040 -10.670 10.419 1.00 85.94 288 THR A C 1
ATOM 2324 O O . THR A 1 288 ? -18.045 -10.141 11.526 1.00 85.94 288 THR A O 1
ATOM 2327 N N . THR A 1 289 ? -18.939 -11.587 10.072 1.00 84.75 289 THR A N 1
ATOM 2328 C CA . THR A 1 289 ? -19.910 -12.125 11.030 1.00 84.75 289 THR A CA 1
ATOM 2329 C C . THR A 1 289 ? -19.440 -13.499 11.472 1.00 84.75 289 THR A C 1
ATOM 2331 O O . THR A 1 289 ? -19.333 -14.413 10.659 1.00 84.75 289 THR A O 1
ATOM 2334 N N . ARG A 1 290 ? -19.157 -13.664 12.767 1.00 78.94 290 ARG A N 1
ATOM 2335 C CA . ARG A 1 290 ? -18.792 -14.961 13.351 1.00 78.94 290 ARG A CA 1
ATOM 2336 C C . ARG A 1 290 ? -19.663 -15.228 14.568 1.00 78.94 290 ARG A C 1
ATOM 2338 O O . ARG A 1 290 ? -19.664 -14.438 15.509 1.00 78.94 290 ARG A O 1
ATOM 2345 N N . ASN A 1 291 ? -20.383 -16.349 14.550 1.00 82.50 291 ASN A N 1
ATOM 2346 C CA . ASN A 1 291 ? -21.313 -16.756 15.610 1.00 82.50 291 ASN A CA 1
ATOM 2347 C C . ASN A 1 291 ? -22.344 -15.655 15.940 1.00 82.50 291 ASN A C 1
ATOM 2349 O O . ASN A 1 291 ? -22.530 -15.298 17.100 1.00 82.50 291 ASN A O 1
ATOM 2353 N N . GLY A 1 292 ? -22.935 -15.042 14.908 1.00 82.50 292 GLY A N 1
ATOM 2354 C CA . GLY A 1 292 ? -23.927 -13.967 15.054 1.00 82.50 292 GLY A CA 1
ATOM 2355 C C . GLY A 1 292 ? -23.376 -12.615 15.527 1.00 82.50 292 GLY A C 1
ATOM 2356 O O . GLY A 1 292 ? -24.131 -11.652 15.601 1.00 82.50 292 GLY A O 1
ATOM 2357 N N . ARG A 1 293 ? -22.072 -12.501 15.819 1.00 82.31 293 ARG A N 1
ATOM 2358 C CA . ARG A 1 293 ? -21.433 -11.232 16.190 1.00 82.31 293 ARG A CA 1
ATOM 2359 C C . ARG A 1 293 ? -20.725 -10.617 14.992 1.00 82.31 293 ARG A C 1
ATOM 2361 O O . ARG A 1 293 ? -19.883 -11.269 14.369 1.00 82.31 293 ARG A O 1
ATOM 2368 N N . VAL A 1 294 ? -21.050 -9.359 14.712 1.00 85.38 294 VAL A N 1
ATOM 2369 C CA . VAL A 1 294 ? -20.336 -8.534 13.733 1.00 85.38 294 VAL A CA 1
ATOM 2370 C C . VAL A 1 294 ? -19.008 -8.114 14.343 1.00 85.38 294 VAL A C 1
ATOM 2372 O O . VAL A 1 294 ? -18.985 -7.582 15.451 1.00 85.38 294 VAL A O 1
ATOM 2375 N N . ARG A 1 295 ? -17.918 -8.362 13.620 1.00 87.25 295 ARG A N 1
ATOM 2376 C CA . ARG A 1 295 ? -16.576 -7.917 13.973 1.00 87.25 295 ARG A CA 1
ATOM 2377 C C . ARG A 1 295 ? -16.061 -6.908 12.968 1.00 87.25 295 ARG A C 1
ATOM 2379 O O . ARG A 1 295 ? -16.071 -7.208 11.773 1.00 87.25 295 ARG A O 1
ATOM 2386 N N . ASN A 1 296 ? -15.598 -5.757 13.441 1.00 90.31 296 ASN A N 1
ATOM 2387 C CA . ASN A 1 296 ? -14.992 -4.724 12.602 1.00 90.31 296 ASN A CA 1
ATOM 2388 C C . ASN A 1 296 ? -13.477 -4.932 12.500 1.00 90.31 296 ASN A C 1
ATOM 2390 O O . ASN A 1 296 ? -12.816 -5.284 13.473 1.00 90.31 296 ASN A O 1
ATOM 2394 N N . ASN A 1 297 ? -12.914 -4.711 11.319 1.00 90.75 297 ASN A N 1
ATOM 2395 C CA . ASN A 1 297 ? -11.481 -4.812 11.071 1.00 90.75 297 ASN A CA 1
ATOM 2396 C C . ASN A 1 297 ? -11.057 -3.756 10.038 1.00 90.75 297 ASN A C 1
ATOM 2398 O O . ASN A 1 297 ? -11.904 -3.224 9.320 1.00 90.75 297 ASN A O 1
ATOM 2402 N N . ILE A 1 298 ? -9.765 -3.442 9.946 1.00 91.12 298 ILE A N 1
ATOM 2403 C CA . ILE A 1 298 ? -9.227 -2.639 8.842 1.00 91.12 298 ILE A CA 1
ATOM 2404 C C . ILE A 1 298 ? -8.101 -3.434 8.207 1.00 91.12 298 ILE A C 1
ATOM 2406 O O . ILE A 1 298 ? -7.098 -3.733 8.850 1.00 91.12 298 ILE A O 1
ATOM 2410 N N . GLU A 1 299 ? -8.259 -3.745 6.927 1.00 91.25 299 GLU A N 1
ATOM 2411 C CA . GLU A 1 299 ? -7.143 -4.242 6.139 1.00 91.25 299 GLU A CA 1
ATOM 2412 C C . GLU A 1 299 ? -6.335 -3.049 5.631 1.00 91.25 299 GLU A C 1
ATOM 2414 O O . GLU A 1 299 ? -6.900 -2.079 5.120 1.00 91.25 299 GLU A O 1
ATOM 2419 N N . ILE A 1 300 ? -5.015 -3.101 5.796 1.00 93.31 300 ILE A N 1
ATOM 2420 C CA . ILE A 1 300 ? -4.111 -2.027 5.383 1.00 93.31 300 ILE A CA 1
ATOM 2421 C C . ILE A 1 300 ? -3.182 -2.577 4.309 1.00 93.31 300 ILE A C 1
ATOM 2423 O O . ILE A 1 300 ? -2.522 -3.602 4.503 1.00 93.31 300 ILE A O 1
ATOM 2427 N N . ARG A 1 301 ? -3.148 -1.891 3.167 1.00 93.50 301 ARG A N 1
ATOM 2428 C CA . ARG A 1 301 ? -2.287 -2.216 2.026 1.00 93.50 301 ARG A CA 1
ATOM 2429 C C . ARG A 1 301 ? -1.455 -1.001 1.651 1.00 93.50 301 ARG A C 1
ATOM 2431 O O . ARG A 1 301 ? -1.963 0.112 1.660 1.00 93.50 301 ARG A O 1
ATOM 2438 N N . MET A 1 302 ? -0.196 -1.202 1.304 1.00 94.50 302 MET A N 1
ATOM 2439 C CA . MET A 1 302 ? 0.664 -0.166 0.750 1.00 94.50 302 MET A CA 1
ATOM 2440 C C . MET A 1 302 ? 0.557 -0.169 -0.775 1.00 94.50 302 MET A C 1
ATOM 2442 O O . MET A 1 302 ? 0.575 -1.226 -1.407 1.00 94.50 302 MET A O 1
ATOM 2446 N N . ILE A 1 303 ? 0.425 1.016 -1.360 1.00 91.19 303 ILE A N 1
ATOM 2447 C CA . ILE A 1 303 ? 0.261 1.228 -2.801 1.00 91.19 303 ILE A CA 1
ATOM 2448 C C . ILE A 1 303 ? 1.158 2.376 -3.284 1.00 91.19 303 ILE A C 1
ATOM 2450 O O . ILE A 1 303 ? 1.744 3.101 -2.480 1.00 91.19 303 ILE A O 1
ATOM 2454 N N . ASP A 1 304 ? 1.208 2.556 -4.606 1.00 87.56 304 ASP A N 1
ATOM 2455 C CA . ASP A 1 304 ? 1.947 3.613 -5.307 1.00 87.56 304 ASP A CA 1
ATOM 2456 C C . ASP A 1 304 ? 3.473 3.545 -5.136 1.00 87.56 304 ASP A C 1
ATOM 2458 O O . ASP A 1 304 ? 4.096 4.395 -4.507 1.00 87.56 304 ASP A O 1
ATOM 2462 N N . PHE A 1 305 ? 4.090 2.562 -5.800 1.00 89.94 305 PHE A N 1
ATOM 2463 C CA . PHE A 1 305 ? 5.550 2.378 -5.844 1.00 89.94 305 PHE A CA 1
ATOM 2464 C C . PHE A 1 305 ? 6.200 3.046 -7.065 1.00 89.94 305 PHE A C 1
ATOM 2466 O O . PHE A 1 305 ? 7.260 2.633 -7.538 1.00 89.94 305 PHE A O 1
ATOM 2473 N N . SER A 1 306 ? 5.583 4.098 -7.616 1.00 83.31 306 SER A N 1
ATOM 2474 C CA . SER A 1 306 ? 6.147 4.821 -8.766 1.00 83.31 306 SER A CA 1
ATOM 2475 C C . SER A 1 306 ? 7.524 5.422 -8.462 1.00 83.31 306 SER A C 1
ATOM 2477 O O . SER A 1 306 ? 8.370 5.481 -9.354 1.00 83.31 306 SER A O 1
ATOM 2479 N N . HIS A 1 307 ? 7.777 5.780 -7.199 1.00 84.25 307 HIS A N 1
ATOM 2480 C CA . HIS A 1 307 ? 9.082 6.208 -6.687 1.00 84.25 307 HIS A CA 1
ATOM 2481 C C . HIS A 1 307 ? 9.698 5.156 -5.753 1.00 84.25 307 HIS A C 1
ATOM 2483 O O . HIS A 1 307 ? 10.368 5.500 -4.780 1.00 84.25 307 HIS A O 1
ATOM 2489 N N . GLY A 1 308 ? 9.444 3.878 -6.048 1.00 88.31 308 GLY A N 1
ATOM 2490 C CA . GLY A 1 308 ? 10.061 2.756 -5.361 1.00 88.31 308 GLY A CA 1
ATOM 2491 C C . GLY A 1 308 ? 11.560 2.672 -5.644 1.00 88.31 308 GLY A C 1
ATOM 2492 O O . GLY A 1 308 ? 12.022 3.054 -6.730 1.00 88.31 308 GLY A O 1
ATOM 2493 N N . MET A 1 309 ? 12.289 2.200 -4.639 1.00 88.31 309 MET A N 1
ATOM 2494 C CA . MET A 1 309 ? 13.747 2.122 -4.579 1.00 88.31 309 MET A CA 1
ATOM 2495 C C . MET A 1 309 ? 14.145 0.815 -3.899 1.00 88.31 309 MET A C 1
ATOM 2497 O O . MET A 1 309 ? 13.442 0.352 -2.993 1.00 88.31 309 MET A O 1
ATOM 2501 N N . ARG A 1 310 ? 15.282 0.247 -4.298 1.00 90.38 310 ARG A N 1
ATOM 2502 C CA . ARG A 1 310 ? 15.855 -0.953 -3.683 1.00 90.38 310 ARG A CA 1
ATOM 2503 C C . ARG A 1 310 ? 17.137 -0.622 -2.923 1.00 90.38 310 ARG A C 1
ATOM 2505 O O . ARG A 1 310 ? 17.950 0.203 -3.340 1.00 90.38 310 ARG A O 1
ATOM 2512 N N . LYS A 1 311 ? 17.354 -1.326 -1.814 1.00 88.50 311 LYS A N 1
ATOM 2513 C CA . LYS A 1 311 ? 18.590 -1.252 -1.040 1.00 88.50 311 LYS A CA 1
ATOM 2514 C C . LYS A 1 311 ? 19.791 -1.598 -1.924 1.00 88.50 311 LYS A C 1
ATOM 2516 O O . LYS A 1 311 ? 19.790 -2.623 -2.605 1.00 88.50 311 LYS A O 1
ATOM 2521 N N . GLY A 1 312 ? 20.815 -0.749 -1.888 1.00 82.75 312 GLY A N 1
ATOM 2522 C CA . GLY A 1 312 ? 22.037 -0.922 -2.678 1.00 82.75 312 GLY A CA 1
ATOM 2523 C C . GLY A 1 312 ? 22.007 -0.302 -4.079 1.00 82.75 312 GLY A C 1
ATOM 2524 O O . GLY A 1 312 ? 22.995 -0.426 -4.791 1.00 82.75 312 GLY A O 1
ATOM 2525 N N . GLU A 1 313 ? 20.942 0.409 -4.471 1.00 78.62 313 GLU A N 1
ATOM 2526 C CA . GLU A 1 313 ? 20.897 1.176 -5.735 1.00 78.62 313 GLU A CA 1
ATOM 2527 C C . GLU A 1 313 ? 21.754 2.459 -5.718 1.00 78.62 313 GLU A C 1
ATOM 2529 O O . GLU A 1 313 ? 21.755 3.206 -6.691 1.00 78.62 313 GLU A O 1
ATOM 2534 N N . GLY A 1 314 ? 22.486 2.724 -4.630 1.00 66.19 314 GLY A N 1
ATOM 2535 C CA . GLY A 1 314 ? 23.335 3.912 -4.497 1.00 66.19 314 GLY A CA 1
ATOM 2536 C C . GLY A 1 314 ? 22.554 5.221 -4.380 1.00 66.19 314 GLY A C 1
ATOM 2537 O O . GLY A 1 314 ? 23.108 6.273 -4.669 1.00 66.19 314 GLY A O 1
ATOM 2538 N N . ILE A 1 315 ? 21.273 5.156 -3.998 1.00 70.56 315 ILE A N 1
ATOM 2539 C CA . ILE A 1 315 ? 20.457 6.344 -3.754 1.00 70.56 315 ILE A CA 1
ATOM 2540 C C . ILE A 1 315 ? 20.522 6.688 -2.267 1.00 70.56 315 ILE A C 1
ATOM 2542 O O . ILE A 1 315 ? 20.162 5.864 -1.416 1.00 70.56 315 ILE A O 1
ATOM 2546 N N . ASP A 1 316 ? 20.966 7.906 -1.973 1.00 72.88 316 ASP A N 1
ATOM 2547 C CA . ASP A 1 316 ? 21.059 8.420 -0.615 1.00 72.88 316 ASP A CA 1
ATOM 2548 C C . ASP A 1 316 ? 19.670 8.478 0.046 1.00 72.88 316 ASP A C 1
ATOM 2550 O O . ASP A 1 316 ? 18.643 8.716 -0.592 1.00 72.88 316 ASP A O 1
ATOM 2554 N N . GLY A 1 317 ? 19.623 8.199 1.351 1.00 80.94 317 GLY A N 1
ATOM 2555 C CA . GLY A 1 317 ? 18.394 8.298 2.145 1.00 80.94 317 GLY A CA 1
ATOM 2556 C C . GLY A 1 317 ? 17.520 7.040 2.223 1.00 80.94 317 GLY A C 1
ATOM 2557 O O . GLY A 1 317 ? 16.512 7.084 2.928 1.00 80.94 317 GLY A O 1
ATOM 2558 N N . PHE A 1 318 ? 17.897 5.907 1.604 1.00 88.62 318 PHE A N 1
ATOM 2559 C CA . PHE A 1 318 ? 17.127 4.649 1.698 1.00 88.62 318 PHE A CA 1
ATOM 2560 C C . PHE A 1 318 ? 16.808 4.255 3.152 1.00 88.62 318 PHE A C 1
ATOM 2562 O O . PHE A 1 318 ? 15.639 4.078 3.501 1.00 88.62 318 PHE A O 1
ATOM 2569 N N . ASP A 1 319 ? 17.834 4.145 4.006 1.00 90.12 319 ASP A N 1
ATOM 2570 C CA . ASP A 1 319 ? 17.664 3.689 5.393 1.00 90.12 319 ASP A CA 1
ATOM 2571 C C . ASP A 1 319 ? 16.824 4.691 6.209 1.00 90.12 319 ASP A C 1
ATOM 2573 O O . ASP A 1 319 ? 15.972 4.294 7.006 1.00 90.12 319 ASP A O 1
ATOM 2577 N N . GLN A 1 320 ? 16.985 5.996 5.953 1.00 90.88 320 GLN A N 1
ATOM 2578 C CA . GLN A 1 320 ? 16.180 7.040 6.592 1.00 90.88 320 GLN A CA 1
ATOM 2579 C C . GLN A 1 320 ? 14.705 6.952 6.174 1.00 90.88 320 GLN A C 1
ATOM 2581 O O . GLN A 1 320 ? 13.824 7.024 7.027 1.00 90.88 320 GLN A O 1
ATOM 2586 N N . MET A 1 321 ? 14.415 6.759 4.882 1.00 90.5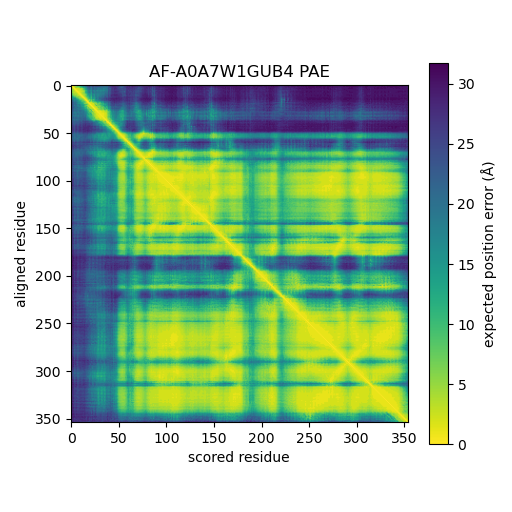6 321 MET A N 1
ATOM 2587 C CA . MET A 1 321 ? 13.047 6.568 4.388 1.00 90.56 321 MET A CA 1
ATOM 2588 C C . MET A 1 321 ? 12.411 5.309 4.975 1.00 90.56 321 MET A C 1
ATOM 2590 O O . MET A 1 321 ? 11.267 5.340 5.425 1.00 90.56 321 MET A O 1
ATOM 2594 N N . GLN A 1 322 ? 13.143 4.197 4.993 1.00 93.69 322 GLN A N 1
ATOM 2595 C CA . GLN A 1 322 ? 12.666 2.951 5.585 1.00 93.69 322 GLN A CA 1
ATOM 2596 C C . GLN A 1 322 ? 12.300 3.139 7.064 1.00 93.69 322 GLN A C 1
ATOM 2598 O O . GLN A 1 322 ? 11.200 2.767 7.488 1.00 93.69 322 GLN A O 1
ATOM 2603 N N . GLU A 1 323 ? 13.179 3.766 7.844 1.00 94.56 323 GLU A N 1
ATOM 2604 C CA . GLU A 1 323 ? 12.921 4.009 9.261 1.00 94.56 323 GLU A CA 1
ATOM 2605 C C . GLU A 1 323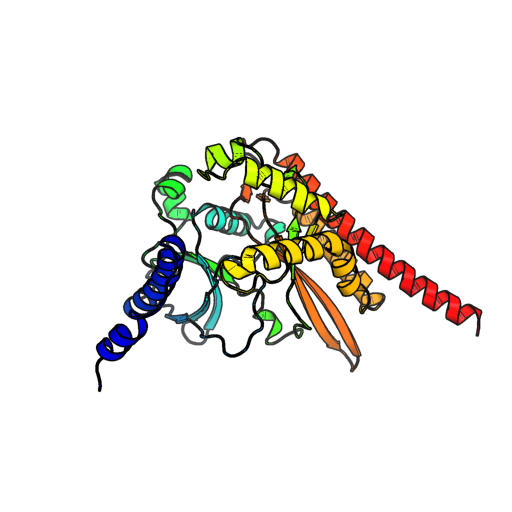 ? 11.789 5.026 9.466 1.00 94.56 323 GLU A C 1
ATOM 2607 O O . GLU A 1 323 ? 10.953 4.864 10.359 1.00 94.56 323 GLU A O 1
ATOM 2612 N N . ASP A 1 324 ? 11.665 6.036 8.606 1.00 93.62 324 ASP A N 1
ATOM 2613 C CA . ASP A 1 324 ? 10.556 6.982 8.668 1.00 93.62 324 ASP A CA 1
ATOM 2614 C C . ASP A 1 324 ? 9.203 6.353 8.339 1.00 93.62 324 ASP A C 1
ATOM 2616 O O . ASP A 1 324 ? 8.216 6.676 9.014 1.00 93.62 324 ASP A O 1
ATOM 2620 N N . MET A 1 325 ? 9.142 5.424 7.381 1.00 95.12 325 MET A N 1
ATOM 2621 C CA . MET A 1 325 ? 7.945 4.618 7.130 1.00 95.12 325 MET A CA 1
ATOM 2622 C C . MET A 1 325 ? 7.593 3.768 8.347 1.00 95.12 325 MET A C 1
ATOM 2624 O O . MET A 1 325 ? 6.451 3.805 8.809 1.00 95.12 325 MET A O 1
ATOM 2628 N N . ALA A 1 326 ? 8.568 3.047 8.907 1.00 96.75 326 ALA A N 1
ATOM 2629 C CA . ALA A 1 326 ? 8.360 2.208 10.083 1.00 96.75 326 ALA A CA 1
ATOM 2630 C C . ALA A 1 326 ? 7.862 3.030 11.285 1.00 96.75 326 ALA A C 1
ATOM 2632 O O . ALA A 1 326 ? 6.919 2.632 11.972 1.00 96.75 326 ALA A O 1
ATOM 2633 N N . ASN A 1 327 ? 8.428 4.218 11.499 1.00 96.31 327 ASN A N 1
ATOM 2634 C CA . ASN A 1 327 ? 7.996 5.143 12.545 1.00 96.31 327 ASN A CA 1
ATOM 2635 C C . ASN A 1 327 ? 6.605 5.731 12.283 1.00 96.31 327 ASN A C 1
ATOM 2637 O O . ASN A 1 327 ? 5.841 5.934 13.223 1.00 96.31 327 ASN A O 1
ATOM 2641 N N . SER A 1 328 ? 6.231 5.940 11.021 1.00 95.56 328 SER A N 1
ATOM 2642 C CA . SER A 1 328 ? 4.865 6.342 10.662 1.00 95.56 328 SER A CA 1
ATOM 2643 C C . SER A 1 328 ? 3.858 5.238 11.020 1.00 95.56 328 SER A C 1
ATOM 2645 O O . SER A 1 328 ? 2.813 5.513 11.607 1.00 95.56 328 SER A O 1
ATOM 2647 N N . ILE A 1 329 ? 4.189 3.966 10.754 1.00 97.25 329 ILE A N 1
ATOM 2648 C CA . ILE A 1 329 ? 3.372 2.828 11.209 1.00 97.25 329 ILE A CA 1
ATOM 2649 C C . ILE A 1 329 ? 3.343 2.738 12.741 1.00 97.25 329 ILE A C 1
ATOM 2651 O O . ILE A 1 329 ? 2.299 2.428 13.314 1.00 97.25 329 ILE A O 1
ATOM 2655 N N . GLN A 1 330 ? 4.448 3.041 13.427 1.00 97.25 330 GLN A N 1
ATOM 2656 C CA . GLN A 1 330 ? 4.470 3.097 14.890 1.00 97.25 330 GLN A CA 1
ATOM 2657 C C . GLN A 1 330 ? 3.506 4.157 15.438 1.00 97.25 330 GLN A C 1
ATOM 2659 O O . GLN A 1 330 ? 2.771 3.867 16.378 1.00 97.25 330 GLN A O 1
ATOM 2664 N N . GLU A 1 331 ? 3.450 5.346 14.839 1.00 95.06 331 GLU A N 1
ATOM 2665 C CA . GLU A 1 331 ? 2.484 6.379 15.229 1.00 95.06 331 GLU A CA 1
ATOM 2666 C C . GLU A 1 331 ? 1.037 5.883 15.067 1.00 95.06 331 GLU A C 1
ATOM 2668 O O . GLU A 1 331 ? 0.209 6.067 15.959 1.00 95.06 331 GLU A O 1
ATOM 2673 N N . LEU A 1 332 ? 0.738 5.173 13.973 1.00 95.19 332 LEU A N 1
ATOM 2674 C CA . LEU A 1 332 ? -0.573 4.557 13.753 1.00 95.19 332 LEU A CA 1
ATOM 2675 C C . LEU A 1 332 ? -0.918 3.505 14.821 1.00 95.19 332 LEU A C 1
ATOM 2677 O O . LEU A 1 332 ? -2.058 3.449 15.288 1.00 95.19 332 LEU A O 1
ATOM 2681 N N . ILE A 1 333 ? 0.063 2.693 15.231 1.00 96.06 333 ILE A N 1
ATOM 2682 C CA . ILE A 1 333 ? -0.084 1.733 16.335 1.00 96.06 333 ILE A CA 1
ATOM 2683 C C . ILE A 1 333 ? -0.438 2.463 17.633 1.00 96.06 333 ILE A C 1
ATOM 2685 O O . ILE A 1 333 ? -1.344 2.021 18.340 1.00 96.06 333 ILE A O 1
ATOM 2689 N N . GLU A 1 334 ? 0.236 3.573 17.945 1.00 95.44 334 GLU A N 1
ATOM 2690 C CA . GLU A 1 334 ? -0.056 4.347 19.156 1.00 95.44 334 GLU A CA 1
ATOM 2691 C C . GLU A 1 334 ? -1.454 4.972 19.121 1.00 95.44 334 GLU A C 1
ATOM 2693 O O . GLU A 1 334 ? -2.195 4.853 20.096 1.00 95.44 334 GLU A O 1
ATOM 2698 N N . LEU A 1 335 ? -1.887 5.521 17.980 1.00 92.81 335 LEU A N 1
ATOM 2699 C CA . LEU A 1 335 ? -3.259 6.027 17.826 1.00 92.81 335 LEU A CA 1
ATOM 2700 C C . LEU A 1 335 ? -4.310 4.938 18.083 1.00 92.81 335 LEU A C 1
ATOM 2702 O O . LEU A 1 335 ? -5.334 5.191 18.715 1.00 92.81 335 LEU A O 1
ATOM 2706 N N . MET A 1 336 ? -4.059 3.711 17.627 1.00 94.69 336 MET A N 1
ATOM 2707 C CA . MET A 1 336 ? -4.961 2.585 17.869 1.00 94.69 336 MET A CA 1
ATOM 2708 C C . MET A 1 336 ? -4.910 2.097 19.329 1.00 94.69 336 MET A C 1
ATOM 2710 O O . MET A 1 336 ? -5.932 1.687 19.890 1.00 94.69 336 MET A O 1
ATOM 2714 N N . ARG A 1 337 ? -3.740 2.174 19.981 1.00 94.50 337 ARG A N 1
ATOM 2715 C CA . ARG A 1 337 ? -3.569 1.880 21.416 1.00 94.50 337 ARG A CA 1
ATOM 2716 C C . ARG A 1 337 ? -4.311 2.875 22.302 1.00 94.50 337 ARG A C 1
ATOM 2718 O O . ARG A 1 337 ? -4.904 2.452 23.293 1.00 94.50 337 ARG A O 1
ATOM 2725 N N . GLU A 1 338 ? -4.346 4.158 21.942 1.00 92.94 338 GLU A N 1
ATOM 2726 C CA . GLU A 1 338 ? -5.164 5.163 22.637 1.00 92.94 338 GLU A CA 1
ATOM 2727 C C . GLU A 1 338 ? -6.643 4.732 22.682 1.00 92.94 338 GLU A C 1
ATOM 2729 O O . GLU A 1 338 ? -7.263 4.725 23.751 1.00 92.94 338 GLU A O 1
ATOM 2734 N N . SER A 1 339 ? -7.199 4.285 21.547 1.00 92.19 339 SER A N 1
ATOM 2735 C CA . SER A 1 339 ? -8.570 3.758 21.472 1.00 92.19 339 SER A CA 1
ATOM 2736 C C . SER A 1 339 ? -8.760 2.500 22.329 1.00 92.19 339 SER A C 1
ATOM 2738 O O . SER A 1 339 ? -9.758 2.385 23.044 1.00 92.19 339 SER A O 1
ATOM 2740 N N . TYR A 1 340 ? -7.790 1.581 22.323 1.00 92.81 340 TYR A N 1
ATOM 2741 C CA . TYR A 1 340 ? -7.808 0.375 23.162 1.00 92.81 340 TYR A CA 1
ATOM 2742 C C . TYR A 1 340 ? -7.857 0.711 24.661 1.00 92.81 340 TYR A C 1
ATOM 2744 O O . TYR A 1 340 ? -8.676 0.167 25.412 1.00 92.81 340 TYR A O 1
ATOM 2752 N N . LEU A 1 341 ? -7.004 1.634 25.111 1.00 91.31 341 LEU A N 1
ATOM 2753 C CA . LEU A 1 341 ? -6.937 2.055 26.510 1.00 91.31 341 LEU A CA 1
ATOM 2754 C C . LEU A 1 341 ? -8.221 2.773 26.945 1.00 91.31 341 LEU A C 1
ATOM 2756 O O . LEU A 1 341 ? -8.739 2.505 28.029 1.00 91.31 341 LEU A O 1
ATOM 2760 N N . SER A 1 342 ? -8.780 3.627 26.086 1.00 90.31 342 SER A N 1
ATOM 2761 C CA . SER A 1 342 ? -10.055 4.306 26.345 1.00 90.31 342 SER A CA 1
ATOM 2762 C C . SER A 1 342 ? -11.207 3.315 26.583 1.00 90.31 342 SER A C 1
ATOM 2764 O O . SER A 1 342 ? -11.948 3.432 27.568 1.00 90.31 342 SER A O 1
ATOM 2766 N N . LYS A 1 343 ? -11.316 2.273 25.744 1.00 89.94 343 LYS A N 1
ATOM 2767 C CA . LYS A 1 343 ? -12.365 1.249 25.878 1.00 89.94 343 LYS A CA 1
ATOM 2768 C C . LYS A 1 343 ? -12.181 0.380 27.118 1.00 89.94 343 LYS A C 1
ATOM 2770 O O . LYS A 1 343 ? -13.119 0.209 27.891 1.00 89.94 343 LYS A O 1
ATOM 2775 N N . THR A 1 344 ? -10.967 -0.106 27.363 1.00 86.75 344 THR A N 1
ATOM 2776 C CA . THR A 1 344 ? -10.688 -0.954 28.536 1.00 86.75 344 THR A CA 1
ATOM 2777 C C . THR A 1 344 ? -10.895 -0.218 29.864 1.00 86.75 344 THR A C 1
ATOM 2779 O O . THR A 1 344 ? -11.408 -0.805 30.820 1.00 86.75 344 THR A O 1
ATOM 2782 N N . ASN A 1 345 ? -10.566 1.075 29.935 1.00 85.06 345 ASN A N 1
ATOM 2783 C CA . ASN A 1 345 ? -10.805 1.891 31.128 1.00 85.06 345 ASN A CA 1
ATOM 2784 C C . ASN A 1 345 ? -12.294 2.184 31.357 1.00 85.06 345 ASN A C 1
ATOM 2786 O O . ASN A 1 345 ? -12.743 2.171 32.505 1.00 85.06 345 ASN A O 1
ATOM 2790 N N . SER A 1 346 ? -13.067 2.394 30.289 1.00 76.38 346 SER A N 1
ATOM 2791 C CA . SER A 1 346 ? -14.526 2.551 30.373 1.00 76.38 346 SER A CA 1
ATOM 2792 C C . SER A 1 346 ? -15.193 1.296 30.940 1.00 76.38 346 SER A C 1
ATOM 2794 O O . SER A 1 346 ? -15.987 1.388 31.875 1.00 76.38 346 SER A O 1
ATOM 2796 N N . THR A 1 347 ? -14.786 0.112 30.472 1.00 71.75 347 THR A N 1
ATOM 2797 C CA . THR A 1 347 ? -15.268 -1.172 31.001 1.00 71.75 347 THR A CA 1
ATOM 2798 C C . THR A 1 347 ? -14.943 -1.335 32.489 1.00 71.75 347 THR A C 1
ATOM 2800 O O . THR A 1 347 ? -15.821 -1.672 33.277 1.00 71.75 347 THR A O 1
ATOM 2803 N N . LYS A 1 348 ? -13.708 -1.026 32.914 1.00 69.12 348 LYS A N 1
ATOM 2804 C CA . LYS A 1 348 ? -13.308 -1.101 34.334 1.00 69.12 348 LYS A CA 1
ATOM 2805 C C . LYS A 1 348 ? -14.104 -0.158 35.241 1.00 69.12 348 LYS A C 1
ATOM 2807 O O . LYS A 1 348 ? -14.361 -0.513 36.387 1.00 69.12 348 LYS A O 1
ATOM 2812 N N . ARG A 1 349 ? -14.474 1.035 34.760 1.00 61.81 349 ARG A N 1
ATOM 2813 C CA . ARG A 1 349 ? -15.310 1.980 35.522 1.00 61.81 349 ARG A CA 1
ATOM 2814 C C . ARG A 1 349 ? -16.738 1.469 35.701 1.00 61.81 349 ARG A C 1
ATOM 2816 O O . ARG A 1 349 ? -17.275 1.636 36.787 1.00 61.81 349 ARG A O 1
ATOM 2823 N N . MET A 1 350 ? -17.320 0.813 34.693 1.00 53.62 350 MET A N 1
ATOM 2824 C CA . MET A 1 350 ? -18.654 0.213 34.828 1.00 53.62 350 MET A CA 1
ATOM 2825 C C . MET A 1 350 ? -18.687 -0.859 35.925 1.00 53.62 350 MET A C 1
ATOM 2827 O O . MET A 1 350 ? -19.558 -0.799 36.780 1.00 53.62 350 MET A O 1
ATOM 2831 N N . TYR A 1 351 ? -17.696 -1.756 35.969 1.00 59.00 351 TYR A N 1
ATOM 2832 C CA . TYR A 1 351 ? -17.624 -2.822 36.982 1.00 59.00 351 TYR A CA 1
ATOM 2833 C C . TYR A 1 351 ? -17.297 -2.351 38.408 1.00 59.00 351 TYR A C 1
ATOM 2835 O O . TYR A 1 351 ? -17.410 -3.137 39.338 1.00 59.00 351 TYR A O 1
ATOM 2843 N N . ARG A 1 352 ? -16.846 -1.105 38.601 1.00 57.72 352 ARG A N 1
ATOM 2844 C CA . ARG A 1 352 ? -16.638 -0.527 39.943 1.00 57.72 352 ARG A CA 1
ATOM 2845 C C . ARG A 1 352 ? -17.885 0.156 40.507 1.00 57.72 352 ARG A C 1
ATOM 2847 O O . ARG A 1 352 ? -17.909 0.439 41.698 1.00 57.72 352 ARG A O 1
ATOM 2854 N N . ASN A 1 353 ? -18.869 0.447 39.658 1.00 52.34 353 ASN A N 1
ATOM 2855 C CA . ASN A 1 353 ? -20.102 1.150 40.021 1.00 52.34 353 ASN A CA 1
ATOM 2856 C C . ASN A 1 353 ? -21.323 0.209 40.085 1.00 52.34 353 ASN A C 1
ATOM 2858 O O . ASN A 1 353 ? -22.443 0.680 40.270 1.00 52.34 353 ASN A O 1
ATOM 2862 N N . THR A 1 354 ? -21.097 -1.092 39.898 1.00 52.56 354 THR A N 1
ATOM 2863 C CA . THR A 1 354 ? -22.029 -2.206 40.126 1.00 52.56 354 THR A CA 1
ATOM 2864 C C . THR A 1 354 ? -21.523 -3.012 41.301 1.00 52.56 354 THR A C 1
ATOM 2866 O O . THR A 1 354 ? -22.355 -3.414 42.136 1.00 52.56 354 THR A O 1
#